Protein AF-A0A4Y3KL90-F1 (afdb_monomer)

Secondary structure (DSSP, 8-state):
-------------SSHHHHHHHHHHHHHHHHTTSHHHHHHHHHHHHHHHHHHHHHHIIIIIHHHHHHHHSSS-HHHHTB------SSS-----BHHHHHHHHHHHHHHHHHHIIIIIHHHHHHHHHHHHHSS---STT-HHHHHHHHHHHHHHHS--HHHHHHHHS----------PPPPPPPPPP-

Solvent-accessible surface area (backbone atoms only — not comparable to full-atom values): 11337 Å² total; per-residue (Å²): 140,81,89,78,82,91,75,81,86,78,76,89,77,76,58,64,68,60,52,50,52,53,51,53,50,54,49,50,58,52,46,72,62,46,69,57,45,58,51,50,52,52,53,54,52,52,54,53,50,51,52,54,46,43,48,48,41,59,71,51,45,27,50,54,49,12,68,76,71,75,44,62,38,55,43,58,79,43,50,72,54,76,61,75,83,55,102,69,81,50,78,54,62,46,57,13,46,57,52,48,50,52,49,44,49,53,50,42,52,50,48,48,40,61,71,47,49,46,53,49,50,51,49,50,55,46,47,68,71,76,36,80,75,75,52,74,71,56,48,68,65,55,49,50,50,48,53,51,49,52,52,53,70,70,44,83,48,68,67,61,56,48,48,70,74,48,68,83,78,77,66,77,78,76,67,90,75,76,81,83,80,81,84,79,84,84,130

Foldseek 3Di:
DDDDDPDDPPDPPPVPVVVVVVVVVVVVVVVVVPPVVVVVVVVVVLVVLLVVLLCCCLVPVLCVVCVVVVHSALQVPPQPDQPPPDPPDRDTPRPSVVVSVVVSVVSSVVCCCVVPVVVVVVVVVVCVVPDPNCCVVCPVVNVVVVVVVVVVVVDPDVVVVVCVVDPPPPPPDPPDDDDDDDDDDDD

InterPro domains:
  IPR001185 Large-conductance mechanosensitive channel [MF_00115] (23-154)
  IPR001185 Large-conductance mechanosensitive channel [PR01264] (26-40)
  IPR001185 Large-conductance mechanosensitive channel [PR01264] (104-112)
  IPR001185 Large-conductance mechanosensitive channel [PR01264] (114-123)
  IPR001185 Large-conductance mechanosensitive channel [TIGR00220] (24-153)
  IPR019823 Large-conductance mechanosensitive channel, conserved site [PS01327] (33-46)
  IPR036019 Large-conductance mechanosensitive channel MscL [G3DSA:1.10.1200.120] (23-155)
  IPR036019 Large-conductance mechanosensitive channel MscL [SSF81330] (33-149)
  IPR037673 Large-conductance mechanosensitive channel/anditomin synthesis protein L [PF01741] (24-152)
  IPR037673 Large-conductance mechanosensitive channel/anditomin synthesis protein L [PTHR30266] (14-128)

Mean predicted aligned error: 19.27 Å

Nearest PDB structures (foldseek):
  2oar-assembly1_A  TM=6.653E-01  e=2.907E-06  Mycobacterium tuberculosis H37Ra

pLDDT: mean 72.72, std 14.55, range [43.53, 93.94]

Organism: NCBI:txid1712

Sequence (187 aa):
MTQSPLGSATTTLGSGAKGLGKVFEGFKDFIARGNVVDLAIGVVIGAAFGNVVKAVVEEFLNPLIGWIFGQPDLNNLWSIGPYTWGDEGGNPIRVGVILTQLLTFLLTAAAIYFLVVLPLNKLAARRKRGEEPEPAAPAEDILLLQEIRDLLAARPTPALSADVSNPPTIKPADGPSAPPAPPAPTV

Structure (mmCIF, N/CA/C/O backbone):
data_AF-A0A4Y3KL90-F1
#
_entry.id   AF-A0A4Y3KL90-F1
#
loop_
_atom_site.group_PDB
_atom_site.id
_atom_site.type_symbol
_atom_site.label_atom_id
_atom_site.label_alt_id
_atom_site.label_comp_id
_atom_site.label_asym_id
_atom_site.label_entity_id
_atom_site.label_seq_id
_atom_site.pdbx_PDB_ins_code
_atom_site.Cartn_x
_atom_site.Cartn_y
_atom_site.Cartn_z
_atom_site.occupancy
_atom_site.B_iso_or_equiv
_atom_site.auth_seq_id
_atom_site.auth_comp_id
_atom_site.auth_asym_id
_atom_site.auth_atom_id
_atom_site.pdbx_PDB_model_num
ATOM 1 N N . MET A 1 1 ? 44.530 -11.614 68.082 1.00 53.75 1 MET A N 1
ATOM 2 C CA . MET A 1 1 ? 43.739 -10.411 67.739 1.00 53.75 1 MET A CA 1
ATOM 3 C C . MET A 1 1 ? 44.434 -9.805 66.535 1.00 53.75 1 MET A C 1
ATOM 5 O O . MET A 1 1 ? 45.586 -9.450 66.678 1.00 53.75 1 MET A O 1
ATOM 9 N N . THR A 1 2 ? 43.913 -9.867 65.319 1.00 49.28 2 THR A N 1
ATOM 10 C CA . THR A 1 2 ? 42.647 -9.266 64.893 1.00 49.28 2 THR A CA 1
ATOM 11 C C . THR A 1 2 ? 42.080 -10.011 63.683 1.00 49.28 2 THR A C 1
ATOM 13 O O . THR A 1 2 ? 42.790 -10.368 62.749 1.00 49.28 2 THR A O 1
ATOM 16 N N . GLN A 1 3 ? 40.776 -10.267 63.750 1.00 54.09 3 GLN A N 1
ATOM 17 C CA . GLN A 1 3 ? 39.953 -10.791 62.668 1.00 54.09 3 GLN A CA 1
ATOM 18 C C . GLN A 1 3 ? 39.851 -9.763 61.532 1.00 54.09 3 GLN A C 1
ATOM 20 O O . GLN A 1 3 ? 39.814 -8.559 61.776 1.00 54.09 3 GLN A O 1
ATOM 25 N N . SER A 1 4 ? 39.708 -10.239 60.300 1.00 63.69 4 SER A N 1
ATOM 26 C CA . SER A 1 4 ? 39.009 -9.513 59.238 1.00 63.69 4 SER A CA 1
ATOM 27 C C . SER A 1 4 ? 38.073 -10.506 58.552 1.00 63.69 4 SER A C 1
ATOM 29 O O . SER A 1 4 ? 38.559 -11.445 57.921 1.00 63.69 4 SER A O 1
ATOM 31 N N . PRO A 1 5 ? 36.746 -10.376 58.713 1.00 60.41 5 PRO A N 1
ATOM 32 C CA . PRO A 1 5 ? 35.806 -11.175 57.947 1.00 60.41 5 PRO A CA 1
ATOM 33 C C . PRO A 1 5 ? 35.722 -10.619 56.520 1.00 60.41 5 PRO A C 1
ATOM 35 O O . PRO A 1 5 ? 35.320 -9.477 56.306 1.00 60.41 5 PRO A O 1
ATOM 38 N N . LEU A 1 6 ? 36.093 -11.443 55.539 1.00 53.31 6 LEU A N 1
ATOM 39 C CA . LEU A 1 6 ? 35.781 -11.246 54.121 1.00 53.31 6 LEU A CA 1
ATOM 40 C C . LEU A 1 6 ? 34.262 -11.377 53.933 1.00 53.31 6 LEU A C 1
ATOM 42 O O . LEU A 1 6 ? 33.736 -12.443 53.619 1.00 53.31 6 LEU A O 1
ATOM 46 N N . GLY A 1 7 ? 33.551 -10.288 54.212 1.00 60.69 7 GLY A N 1
ATOM 47 C CA . GLY A 1 7 ? 32.123 -10.153 53.982 1.00 60.69 7 GLY A CA 1
ATOM 48 C C . GLY A 1 7 ? 31.812 -9.843 52.518 1.00 60.69 7 GLY A C 1
ATOM 49 O O . GLY A 1 7 ? 32.268 -8.843 51.972 1.00 60.69 7 GLY A O 1
ATOM 50 N N . SER A 1 8 ? 30.965 -10.694 51.936 1.00 60.06 8 SER A N 1
ATOM 51 C CA . SER A 1 8 ? 29.957 -10.360 50.919 1.00 60.06 8 SER A CA 1
ATOM 52 C C . SER A 1 8 ? 30.426 -9.787 49.575 1.00 60.06 8 SER A C 1
ATOM 54 O O . SER A 1 8 ? 30.110 -8.654 49.227 1.00 60.06 8 SER A O 1
ATOM 56 N N . ALA A 1 9 ? 31.017 -10.640 48.740 1.00 58.78 9 ALA A N 1
ATOM 57 C CA . ALA A 1 9 ? 30.892 -10.522 47.285 1.00 58.78 9 ALA A CA 1
ATOM 58 C C . ALA A 1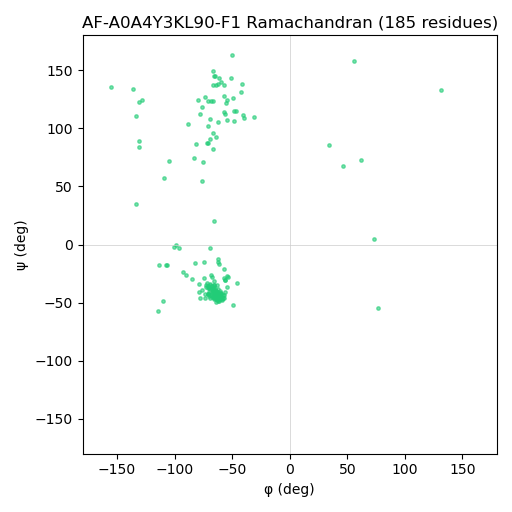 9 ? 30.006 -11.661 46.748 1.00 58.78 9 ALA A C 1
ATOM 60 O O . ALA A 1 9 ? 30.422 -12.471 45.925 1.00 58.78 9 ALA A O 1
ATOM 61 N N . THR A 1 10 ? 28.771 -11.756 47.250 1.00 60.22 10 THR A N 1
ATOM 62 C CA . THR A 1 10 ? 27.750 -12.646 46.681 1.00 60.22 10 THR A CA 1
ATOM 63 C C . THR A 1 10 ? 27.124 -11.954 45.471 1.00 60.22 10 THR A C 1
ATOM 65 O O . THR A 1 10 ? 26.132 -11.244 45.578 1.00 60.22 10 THR A O 1
ATOM 68 N N . THR A 1 11 ? 27.761 -12.131 44.317 1.00 61.53 11 THR A N 1
ATOM 69 C CA . THR A 1 11 ? 27.122 -12.528 43.054 1.00 61.53 11 THR A CA 1
ATOM 70 C C . THR A 1 11 ? 25.694 -12.005 42.815 1.00 61.53 11 THR A C 1
ATOM 72 O O . THR A 1 11 ? 24.701 -12.702 43.011 1.00 61.53 11 THR A O 1
ATOM 75 N N . THR A 1 12 ? 25.591 -10.791 42.271 1.00 61.66 12 THR A N 1
ATOM 76 C CA . THR A 1 12 ? 24.373 -10.218 41.662 1.00 61.66 12 THR A CA 1
ATOM 77 C C . THR A 1 12 ? 24.103 -10.798 40.255 1.00 61.66 12 THR A C 1
ATOM 79 O O . THR A 1 12 ? 23.968 -10.069 39.274 1.00 61.66 12 THR A O 1
ATOM 82 N N . LEU A 1 13 ? 24.032 -12.126 40.117 1.00 61.16 13 LEU A N 1
ATOM 83 C CA . LEU A 1 13 ? 23.878 -12.791 38.806 1.00 61.16 13 LEU A CA 1
ATOM 84 C C . LEU A 1 13 ? 22.427 -13.203 38.469 1.00 61.16 13 LEU A C 1
ATOM 86 O O . LEU A 1 13 ? 22.167 -13.732 37.395 1.00 61.16 13 LEU A O 1
ATOM 90 N N . GLY A 1 14 ? 21.458 -12.945 39.356 1.00 56.28 14 GLY A N 1
ATOM 91 C CA . GLY A 1 14 ? 20.066 -13.410 39.206 1.00 56.28 14 GLY A CA 1
ATOM 92 C C . GLY A 1 14 ? 19.059 -12.419 38.596 1.00 56.28 14 GLY A C 1
ATOM 93 O O . GLY A 1 14 ? 17.896 -12.775 38.422 1.00 56.28 14 GLY A O 1
ATOM 94 N N . SER A 1 15 ? 19.452 -11.176 38.291 1.00 62.56 15 SER A N 1
ATOM 95 C CA . SER A 1 15 ? 18.495 -10.105 37.934 1.00 62.56 15 SER A CA 1
ATOM 96 C C . SER A 1 15 ? 18.226 -9.959 36.422 1.00 62.56 15 SER A C 1
ATOM 98 O O . SER A 1 15 ? 17.149 -9.519 36.020 1.00 62.56 15 SER A O 1
ATOM 100 N N . GLY A 1 16 ? 19.152 -10.396 35.557 1.00 61.91 16 GLY A N 1
ATOM 101 C CA . GLY A 1 16 ? 19.035 -10.232 34.097 1.00 61.91 16 GLY A CA 1
ATOM 102 C C . GLY A 1 16 ? 17.898 -11.037 33.453 1.00 61.91 16 GLY A C 1
ATOM 103 O O . GLY A 1 16 ? 17.166 -10.516 32.614 1.00 61.91 16 GLY A O 1
ATOM 104 N N . ALA A 1 17 ? 17.675 -12.279 33.897 1.00 65.00 17 ALA A N 1
ATOM 105 C CA . ALA A 1 17 ? 16.619 -13.143 33.356 1.00 65.00 17 ALA A CA 1
ATOM 106 C C . ALA A 1 17 ? 15.201 -12.651 33.714 1.00 65.00 17 ALA A C 1
ATOM 108 O O . ALA A 1 17 ? 14.278 -12.747 32.907 1.00 65.00 17 ALA A O 1
ATOM 109 N N . LYS A 1 18 ? 15.031 -12.059 34.906 1.00 65.75 18 LYS A N 1
ATOM 110 C CA . LYS A 1 18 ? 13.752 -11.484 35.356 1.00 65.75 18 LYS A CA 1
ATOM 111 C C . LYS A 1 18 ? 13.444 -10.149 34.661 1.00 65.75 18 LYS A C 1
ATOM 113 O O . LYS A 1 18 ? 12.276 -9.831 34.454 1.00 65.75 18 LYS A O 1
ATOM 118 N N . GLY A 1 19 ? 14.474 -9.395 34.265 1.00 69.94 19 GLY A N 1
ATOM 119 C CA . GLY A 1 19 ? 14.334 -8.199 33.428 1.00 69.94 19 GLY A CA 1
ATOM 120 C C . GLY A 1 19 ? 13.859 -8.524 32.010 1.00 69.94 19 GLY A C 1
ATOM 121 O O . GLY A 1 19 ? 12.928 -7.890 31.524 1.00 69.94 19 GLY A O 1
ATOM 122 N N . LEU A 1 20 ? 14.423 -9.564 31.385 1.00 76.06 20 LEU A N 1
ATOM 123 C CA . LEU A 1 20 ? 14.015 -10.012 30.049 1.00 76.06 20 LEU A CA 1
ATOM 124 C C . LEU A 1 20 ? 12.555 -10.491 30.021 1.00 76.06 20 LEU A C 1
ATOM 126 O O . LEU A 1 20 ? 11.807 -10.108 29.128 1.00 76.06 20 LEU A O 1
ATOM 130 N N . GLY A 1 21 ? 12.129 -11.257 31.034 1.00 76.12 21 GLY A N 1
ATOM 131 C CA . GLY A 1 21 ? 10.736 -11.701 31.169 1.00 76.12 21 GLY A CA 1
ATOM 132 C C . GLY A 1 21 ? 9.739 -10.539 31.225 1.00 76.12 21 GLY A C 1
ATOM 133 O O . GLY A 1 21 ? 8.750 -10.552 30.501 1.00 76.12 21 GLY A O 1
ATOM 134 N N . LYS A 1 22 ? 10.054 -9.481 31.985 1.00 83.31 22 LYS A N 1
ATOM 135 C CA . LYS A 1 22 ? 9.223 -8.266 32.058 1.00 83.31 22 LYS A CA 1
ATOM 136 C C . LYS A 1 22 ? 9.162 -7.494 30.739 1.00 83.31 22 LYS A C 1
ATOM 138 O O . LYS A 1 22 ? 8.129 -6.913 30.424 1.00 83.31 22 LYS A O 1
ATOM 143 N N . VAL A 1 23 ? 10.250 -7.474 29.966 1.00 85.38 23 VAL A N 1
ATOM 144 C CA . VAL A 1 23 ? 10.275 -6.829 28.641 1.00 85.38 23 VAL A CA 1
ATOM 145 C C . VAL A 1 23 ? 9.439 -7.623 27.636 1.00 85.38 23 VAL A C 1
ATOM 147 O O . VAL A 1 23 ? 8.677 -7.027 26.880 1.00 85.38 23 VAL A O 1
ATOM 150 N N . PHE A 1 24 ? 9.519 -8.956 27.658 1.00 84.50 24 PHE A N 1
ATOM 151 C CA . PHE A 1 24 ? 8.678 -9.818 26.822 1.00 84.50 24 PHE A CA 1
ATOM 152 C C . PHE A 1 24 ? 7.194 -9.738 27.201 1.00 84.50 24 PHE A C 1
ATOM 154 O O . PHE A 1 24 ? 6.350 -9.689 26.309 1.00 84.50 24 PHE A O 1
ATOM 161 N N . GLU A 1 25 ? 6.863 -9.671 28.493 1.00 85.25 25 GLU A N 1
ATOM 162 C CA . GLU A 1 25 ? 5.492 -9.414 28.952 1.00 85.25 25 GLU A CA 1
ATOM 163 C C . GLU A 1 25 ? 5.001 -8.035 28.500 1.00 85.25 25 GLU A C 1
ATOM 165 O O . GLU A 1 25 ? 3.940 -7.949 27.893 1.00 85.25 25 GLU A O 1
ATOM 170 N N . GLY A 1 26 ? 5.806 -6.981 28.667 1.00 82.94 26 GLY A N 1
ATOM 171 C CA . GLY A 1 26 ? 5.456 -5.635 28.201 1.00 82.94 26 GLY A CA 1
ATOM 172 C C . GLY A 1 26 ? 5.300 -5.530 26.679 1.00 82.94 26 GLY A C 1
ATOM 173 O O . GLY A 1 26 ? 4.434 -4.805 26.193 1.00 82.94 26 GLY A O 1
ATOM 174 N N . PHE A 1 27 ? 6.092 -6.281 25.911 1.00 83.38 27 PHE A N 1
ATOM 175 C CA . PHE A 1 27 ? 5.962 -6.367 24.455 1.00 83.38 27 PHE A CA 1
ATOM 176 C C . PHE A 1 27 ? 4.705 -7.136 24.036 1.00 83.38 27 PHE A C 1
ATOM 178 O O . PHE A 1 27 ? 3.979 -6.692 23.146 1.00 83.38 27 PHE A O 1
ATOM 185 N N . LYS A 1 28 ? 4.403 -8.251 24.711 1.00 84.31 28 LYS A N 1
ATOM 186 C CA . LYS A 1 28 ? 3.158 -8.999 24.514 1.00 84.31 28 LYS A CA 1
ATOM 187 C C . LYS A 1 28 ? 1.945 -8.121 24.821 1.00 84.31 28 LYS A C 1
ATOM 189 O O . LYS A 1 28 ? 1.035 -8.074 24.006 1.00 84.31 28 LYS A O 1
ATOM 194 N N . ASP A 1 29 ? 1.961 -7.378 25.925 1.00 83.88 29 ASP A N 1
ATOM 195 C CA . ASP A 1 29 ? 0.877 -6.469 26.322 1.00 83.88 29 ASP A CA 1
ATOM 196 C C . ASP A 1 29 ? 0.751 -5.254 25.380 1.00 83.88 29 ASP A C 1
ATOM 198 O O . ASP A 1 29 ? -0.325 -4.674 25.217 1.00 83.88 29 ASP A O 1
ATOM 202 N N . PHE A 1 30 ? 1.842 -4.859 24.721 1.00 82.50 30 PHE A N 1
ATOM 203 C CA . PHE A 1 30 ? 1.836 -3.831 23.681 1.00 82.50 30 PHE A CA 1
ATOM 204 C C . PHE A 1 30 ? 1.210 -4.331 22.371 1.00 82.50 30 PHE A C 1
ATOM 206 O O . PHE A 1 30 ? 0.359 -3.650 21.801 1.00 82.50 30 PHE A O 1
ATOM 213 N N . ILE A 1 31 ? 1.580 -5.533 21.924 1.00 82.19 31 ILE A N 1
ATOM 214 C CA . ILE A 1 31 ? 1.005 -6.193 20.742 1.00 82.19 31 ILE A CA 1
ATOM 215 C C . ILE A 1 31 ? -0.466 -6.561 20.977 1.00 82.19 31 ILE A C 1
ATOM 217 O O . ILE A 1 31 ? -1.307 -6.336 20.109 1.00 82.19 31 ILE A O 1
ATOM 221 N N . ALA A 1 32 ? -0.808 -7.055 22.169 1.00 82.75 32 ALA A N 1
ATOM 222 C CA . ALA A 1 32 ? -2.171 -7.439 22.543 1.00 82.75 32 ALA A CA 1
ATOM 223 C C . ALA A 1 32 ? -3.168 -6.267 22.517 1.00 82.75 32 ALA A C 1
ATOM 225 O O . ALA A 1 32 ? -4.375 -6.484 22.528 1.00 82.75 32 ALA A O 1
ATOM 226 N N . ARG A 1 33 ? -2.680 -5.025 22.420 1.00 81.94 33 ARG A N 1
ATOM 227 C CA . ARG A 1 33 ? -3.495 -3.816 22.253 1.00 81.94 33 ARG A CA 1
ATOM 228 C C . ARG A 1 33 ? -4.177 -3.715 20.873 1.00 81.94 33 ARG A C 1
ATOM 230 O O . ARG A 1 33 ? -4.912 -2.759 20.646 1.00 81.94 33 ARG A O 1
ATOM 237 N N . GLY A 1 34 ? -3.938 -4.666 19.959 1.00 78.00 34 GLY A N 1
ATOM 238 C CA . GLY A 1 34 ? -4.666 -4.871 18.694 1.00 78.00 34 GLY A CA 1
ATOM 239 C C . GLY A 1 34 ? -4.312 -3.877 17.584 1.00 78.00 34 GLY A C 1
ATOM 240 O O . GLY A 1 34 ? -3.832 -4.271 16.527 1.00 78.00 34 GLY A O 1
ATOM 241 N N . ASN A 1 35 ? -4.424 -2.577 17.860 1.00 85.06 35 ASN A N 1
ATOM 242 C CA . ASN A 1 35 ? -4.189 -1.495 16.894 1.00 85.06 35 ASN A CA 1
ATOM 243 C C . ASN A 1 35 ? -2.791 -1.533 16.235 1.00 85.06 35 ASN A C 1
ATOM 245 O O . ASN A 1 35 ? -2.616 -1.126 15.091 1.00 85.06 35 ASN A O 1
ATOM 249 N N . VAL A 1 36 ? -1.777 -2.028 16.950 1.00 86.62 36 VAL A N 1
ATOM 250 C CA . VAL A 1 36 ? -0.404 -2.143 16.426 1.00 86.62 36 VAL A CA 1
ATOM 251 C C . VAL A 1 36 ? -0.251 -3.359 15.514 1.00 86.62 36 VAL A C 1
ATOM 253 O O . VAL A 1 36 ? 0.506 -3.307 14.549 1.00 86.62 36 VAL A O 1
ATOM 256 N N . VAL A 1 37 ? -0.967 -4.445 15.807 1.00 88.19 37 VAL A N 1
ATOM 257 C CA . VAL A 1 37 ? -0.893 -5.698 15.046 1.00 88.19 37 VAL A CA 1
ATOM 258 C C . VAL A 1 37 ? -1.496 -5.512 13.667 1.00 88.19 37 VAL A C 1
ATOM 260 O O . VAL A 1 37 ? -0.850 -5.857 12.681 1.00 88.19 37 VAL A O 1
ATOM 263 N N . ASP A 1 38 ? -2.666 -4.883 13.584 1.00 88.81 38 ASP A N 1
ATOM 264 C CA . ASP A 1 38 ? -3.335 -4.632 12.305 1.00 88.81 38 ASP A CA 1
ATOM 265 C C . ASP A 1 38 ? -2.504 -3.705 11.410 1.00 88.81 38 ASP A C 1
ATOM 267 O O . ASP A 1 38 ? -2.336 -3.960 10.214 1.00 88.81 38 ASP A O 1
ATOM 271 N N . LEU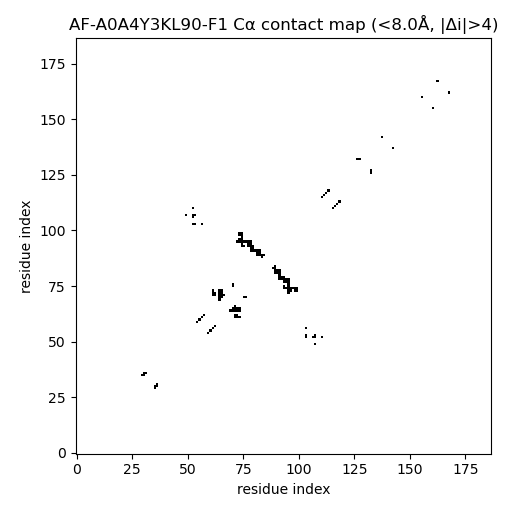 A 1 39 ? -1.891 -2.673 12.002 1.00 91.81 39 LEU A N 1
ATOM 272 C CA . LEU A 1 39 ? -0.968 -1.791 11.292 1.00 91.81 39 LEU A CA 1
ATOM 273 C C . LEU A 1 39 ? 0.277 -2.556 10.820 1.00 91.81 39 LEU A C 1
ATOM 275 O O . LEU A 1 39 ? 0.662 -2.443 9.655 1.00 91.81 39 LEU A O 1
ATOM 279 N N . ALA A 1 40 ? 0.894 -3.358 11.692 1.00 90.31 40 ALA A N 1
ATOM 280 C CA . ALA A 1 40 ? 2.087 -4.132 11.358 1.00 90.31 40 ALA A CA 1
ATOM 281 C C . ALA A 1 40 ? 1.827 -5.127 10.218 1.00 90.31 40 ALA A C 1
ATOM 283 O O . ALA A 1 40 ? 2.619 -5.207 9.278 1.00 90.31 40 ALA A O 1
ATOM 284 N N . ILE A 1 41 ? 0.697 -5.838 10.260 1.00 92.31 41 ILE A N 1
ATOM 285 C CA . ILE A 1 41 ? 0.284 -6.764 9.200 1.00 92.31 41 ILE A CA 1
ATOM 286 C C . ILE A 1 41 ? 0.095 -6.005 7.882 1.00 92.31 41 ILE A C 1
ATOM 288 O O . ILE A 1 41 ? 0.618 -6.435 6.852 1.00 92.31 41 ILE A O 1
ATOM 292 N N . GLY A 1 42 ? -0.584 -4.852 7.909 1.00 92.25 42 GLY A N 1
ATOM 293 C CA . GLY A 1 42 ? -0.787 -4.016 6.724 1.00 92.25 42 GLY A CA 1
ATOM 294 C C . GLY A 1 42 ? 0.524 -3.586 6.057 1.00 92.25 42 GLY A C 1
ATOM 295 O O . GLY A 1 42 ? 0.659 -3.689 4.837 1.00 92.25 42 GLY A O 1
ATOM 296 N N . VAL A 1 43 ? 1.520 -3.171 6.846 1.00 92.38 43 VAL A N 1
ATOM 297 C CA . VAL A 1 43 ? 2.840 -2.754 6.336 1.00 92.38 43 VAL A CA 1
ATOM 298 C C . VAL A 1 43 ? 3.610 -3.930 5.730 1.00 92.38 43 VAL A C 1
ATOM 300 O O . VAL A 1 43 ? 4.162 -3.804 4.636 1.00 92.38 43 VAL A O 1
ATOM 303 N N . VAL A 1 44 ? 3.629 -5.082 6.405 1.00 93.94 44 VAL A N 1
ATOM 304 C CA . VAL A 1 44 ? 4.353 -6.275 5.936 1.00 93.94 44 VAL A CA 1
ATOM 305 C C . VAL A 1 44 ? 3.748 -6.817 4.641 1.00 93.94 44 VAL A C 1
ATOM 307 O O . VAL A 1 44 ? 4.482 -7.101 3.693 1.00 93.94 44 VAL A O 1
ATOM 310 N N . ILE A 1 45 ? 2.417 -6.913 4.565 1.00 93.62 45 ILE A N 1
ATOM 311 C CA . ILE A 1 45 ? 1.723 -7.367 3.353 1.00 93.62 45 ILE A CA 1
ATOM 312 C C . ILE A 1 45 ? 1.923 -6.362 2.213 1.00 93.62 45 ILE A C 1
ATOM 314 O O . ILE A 1 45 ? 2.200 -6.772 1.085 1.00 93.62 45 ILE A O 1
ATOM 318 N N . GLY A 1 46 ? 1.844 -5.058 2.499 1.00 90.56 46 GLY A N 1
ATOM 319 C CA . GLY A 1 46 ? 2.095 -4.009 1.510 1.00 90.56 46 GLY A CA 1
ATOM 320 C C . GLY A 1 46 ? 3.495 -4.101 0.896 1.00 90.56 46 GLY A C 1
ATOM 321 O O . GLY A 1 46 ? 3.638 -4.067 -0.327 1.00 90.56 46 GLY A O 1
ATOM 322 N N . ALA A 1 47 ? 4.522 -4.297 1.729 1.00 91.19 47 ALA A N 1
ATOM 323 C CA . ALA A 1 47 ? 5.899 -4.472 1.270 1.00 91.19 47 ALA A CA 1
ATOM 324 C C . ALA A 1 47 ? 6.080 -5.753 0.436 1.00 91.19 47 ALA A C 1
ATOM 326 O O . ALA A 1 47 ? 6.696 -5.722 -0.631 1.00 91.19 47 ALA A O 1
ATOM 327 N N . ALA A 1 48 ? 5.507 -6.874 0.884 1.00 92.88 48 ALA A N 1
ATOM 328 C CA . ALA A 1 48 ? 5.581 -8.141 0.163 1.00 92.88 48 ALA A CA 1
ATOM 329 C C . ALA A 1 48 ? 4.906 -8.062 -1.215 1.00 92.88 48 ALA A C 1
ATOM 331 O O . ALA A 1 48 ? 5.466 -8.535 -2.203 1.00 92.88 48 ALA A O 1
ATOM 332 N N . PHE A 1 49 ? 3.738 -7.421 -1.308 1.00 89.94 49 PHE A N 1
ATOM 333 C CA . PHE A 1 49 ? 3.027 -7.263 -2.576 1.00 89.94 49 PHE A CA 1
ATOM 334 C C . PHE A 1 49 ? 3.802 -6.389 -3.571 1.00 89.94 49 PHE A C 1
ATOM 336 O O . PHE A 1 49 ? 3.887 -6.732 -4.751 1.00 89.94 49 PHE A O 1
ATOM 343 N N . GLY A 1 50 ? 4.425 -5.302 -3.100 1.00 89.88 50 GLY A N 1
ATOM 344 C CA . GLY A 1 50 ? 5.296 -4.470 -3.934 1.00 89.88 50 GLY A CA 1
ATOM 345 C C . GLY A 1 50 ? 6.440 -5.268 -4.569 1.00 89.88 50 GLY A C 1
ATOM 346 O O . GLY A 1 50 ? 6.710 -5.111 -5.759 1.00 89.88 50 GLY A O 1
ATOM 347 N N . ASN A 1 51 ? 7.049 -6.193 -3.819 1.00 91.69 51 ASN A N 1
ATOM 348 C CA . ASN A 1 51 ? 8.090 -7.081 -4.345 1.00 91.69 51 ASN A CA 1
ATOM 349 C C . ASN A 1 51 ? 7.564 -8.033 -5.425 1.00 91.69 51 ASN A C 1
ATOM 351 O O . ASN A 1 51 ? 8.256 -8.261 -6.413 1.00 91.69 51 ASN A O 1
ATOM 355 N N . VAL A 1 52 ? 6.344 -8.560 -5.273 1.00 90.62 52 VAL A N 1
ATOM 356 C CA . VAL A 1 52 ? 5.723 -9.429 -6.287 1.00 90.62 52 VAL A CA 1
ATOM 357 C C . VAL A 1 52 ? 5.508 -8.667 -7.590 1.00 90.62 52 VAL A C 1
ATOM 359 O O . VAL A 1 52 ? 5.887 -9.157 -8.651 1.00 90.62 52 VAL A O 1
ATOM 362 N N . VAL A 1 53 ? 4.946 -7.455 -7.530 1.00 88.81 53 VAL A N 1
ATOM 363 C CA . VAL A 1 53 ? 4.742 -6.655 -8.746 1.00 88.81 53 VAL A CA 1
ATOM 364 C C . VAL A 1 53 ? 6.079 -6.278 -9.374 1.00 88.81 53 VAL A C 1
ATOM 366 O O . VAL A 1 53 ? 6.239 -6.418 -10.583 1.00 88.81 53 VAL A O 1
ATOM 369 N N . LYS A 1 54 ? 7.060 -5.866 -8.565 1.00 89.56 54 LYS A N 1
ATOM 370 C CA . LYS A 1 54 ? 8.408 -5.556 -9.045 1.00 89.56 54 LYS A CA 1
ATOM 371 C C . LYS A 1 54 ? 9.045 -6.745 -9.769 1.00 89.56 54 LYS A C 1
ATOM 373 O O . LYS A 1 54 ? 9.536 -6.555 -10.874 1.00 89.56 54 LYS A O 1
ATOM 378 N N . ALA A 1 55 ? 8.960 -7.950 -9.207 1.00 90.69 55 ALA A N 1
ATOM 379 C CA . ALA A 1 55 ? 9.463 -9.163 -9.847 1.00 90.69 55 ALA A CA 1
ATOM 380 C C . ALA A 1 55 ? 8.764 -9.437 -11.187 1.00 90.69 55 ALA A C 1
ATOM 382 O O . ALA A 1 55 ? 9.419 -9.788 -12.156 1.00 90.69 55 ALA A O 1
ATOM 383 N N . VAL A 1 56 ? 7.450 -9.212 -11.291 1.00 88.62 56 VAL A N 1
ATOM 384 C CA . VAL A 1 56 ? 6.743 -9.335 -12.579 1.00 88.62 56 VAL A CA 1
ATOM 385 C C . VAL A 1 56 ? 7.250 -8.306 -13.590 1.00 88.62 56 VAL A C 1
ATOM 387 O O . VAL A 1 56 ? 7.431 -8.630 -14.760 1.00 88.62 56 VAL A O 1
ATOM 390 N N . VAL A 1 57 ? 7.507 -7.067 -13.172 1.00 84.19 57 VAL A N 1
ATOM 391 C CA . VAL A 1 57 ? 8.052 -6.055 -14.086 1.00 84.19 57 VAL A CA 1
ATOM 392 C C . VAL A 1 57 ? 9.466 -6.426 -14.538 1.00 84.19 57 VAL A C 1
ATOM 394 O O . VAL A 1 57 ? 9.763 -6.370 -15.729 1.00 84.19 57 VAL A O 1
ATOM 397 N N . GLU A 1 58 ? 10.319 -6.854 -13.612 1.00 85.19 58 GLU A N 1
ATOM 398 C CA . GLU A 1 58 ? 11.714 -7.197 -13.894 1.00 85.19 58 GLU A CA 1
ATOM 399 C C . GLU A 1 58 ? 11.855 -8.482 -14.720 1.00 85.19 58 GLU A C 1
ATOM 401 O O . GLU A 1 58 ? 12.625 -8.501 -15.673 1.00 85.19 58 GLU A O 1
ATOM 406 N N . GLU A 1 59 ? 11.084 -9.526 -14.417 1.00 85.81 59 GLU A N 1
ATOM 407 C CA . GLU A 1 59 ? 11.213 -10.845 -15.053 1.00 85.81 59 GLU A CA 1
ATOM 408 C C . GLU A 1 59 ? 10.342 -11.002 -16.305 1.00 85.81 59 GLU A C 1
ATOM 410 O O . GLU A 1 59 ? 10.654 -11.805 -17.182 1.00 85.81 59 GLU A O 1
ATOM 415 N N . PHE A 1 60 ? 9.231 -10.266 -16.412 1.00 84.62 60 PHE A N 1
ATOM 416 C CA . PHE A 1 60 ? 8.307 -10.398 -17.543 1.00 84.62 60 PHE A CA 1
ATOM 417 C C . PHE A 1 60 ? 8.344 -9.180 -18.467 1.00 84.62 60 PHE A C 1
ATOM 419 O O . PHE A 1 60 ? 8.486 -9.338 -19.678 1.00 84.62 60 PHE A O 1
ATOM 426 N N . LEU A 1 61 ? 8.259 -7.956 -17.933 1.00 81.81 61 LEU A N 1
ATOM 427 C CA . LEU A 1 61 ? 8.207 -6.755 -18.778 1.00 81.81 61 LEU A CA 1
ATOM 428 C C . LEU A 1 61 ? 9.569 -6.349 -19.331 1.00 81.81 61 LEU A C 1
ATOM 430 O O . LEU A 1 61 ? 9.647 -6.054 -20.521 1.00 81.81 61 LEU A O 1
ATOM 434 N N . ASN A 1 62 ? 10.630 -6.327 -18.521 1.00 79.19 62 ASN A N 1
ATOM 435 C CA . ASN A 1 62 ? 11.946 -5.902 -19.007 1.00 79.19 62 ASN A CA 1
ATOM 436 C C . ASN A 1 62 ? 12.450 -6.780 -20.172 1.00 79.19 62 ASN A C 1
ATOM 438 O O . ASN A 1 62 ? 12.858 -6.206 -21.182 1.00 79.19 62 ASN A O 1
ATOM 442 N N . PRO A 1 63 ? 12.317 -8.124 -20.154 1.00 80.62 63 PRO A N 1
ATOM 443 C CA . PRO A 1 63 ? 12.689 -8.950 -21.303 1.00 80.62 63 PRO A CA 1
ATOM 444 C C . PRO A 1 63 ? 11.818 -8.708 -22.542 1.00 80.62 63 PRO A C 1
ATOM 446 O O . PRO A 1 63 ? 12.335 -8.711 -23.658 1.00 80.62 63 PRO A O 1
ATOM 449 N N . LEU A 1 64 ? 10.514 -8.451 -22.375 1.00 80.75 64 LEU A N 1
ATOM 450 C CA . LEU A 1 64 ? 9.617 -8.108 -23.488 1.00 80.75 64 LEU A CA 1
ATOM 451 C C . LEU A 1 64 ? 9.997 -6.769 -24.129 1.00 80.75 64 LEU A C 1
ATOM 453 O O . LEU A 1 64 ? 10.049 -6.651 -25.354 1.00 80.75 64 LEU A O 1
ATOM 457 N N . ILE A 1 65 ? 10.302 -5.771 -23.302 1.00 72.94 65 ILE A N 1
ATOM 458 C CA . ILE A 1 65 ? 10.809 -4.472 -23.748 1.00 72.94 65 ILE A CA 1
ATOM 459 C C . ILE A 1 65 ? 12.156 -4.667 -24.445 1.00 72.94 65 ILE A C 1
ATOM 461 O O . ILE A 1 65 ? 12.377 -4.115 -25.521 1.00 72.94 65 ILE A O 1
ATOM 465 N N . GLY A 1 66 ? 13.032 -5.505 -23.895 1.00 73.06 66 GLY A N 1
ATOM 466 C CA . GLY A 1 66 ? 14.328 -5.777 -24.493 1.00 73.06 66 GLY A CA 1
ATOM 467 C C . GLY A 1 66 ? 14.280 -6.537 -25.804 1.00 73.06 66 GLY A C 1
ATOM 468 O O . GLY A 1 66 ? 15.128 -6.305 -26.662 1.00 73.06 66 GLY A O 1
ATOM 469 N N . TRP A 1 67 ? 13.256 -7.358 -26.018 1.00 72.50 67 TRP A N 1
ATOM 470 C CA . TRP A 1 67 ? 13.023 -7.994 -27.308 1.00 72.50 67 TRP A CA 1
ATOM 471 C C . TRP A 1 67 ? 12.566 -6.993 -28.382 1.00 72.50 67 TRP A C 1
ATOM 473 O O . TRP A 1 67 ? 12.992 -7.089 -29.529 1.00 72.50 67 TRP A O 1
ATOM 483 N N . ILE A 1 68 ? 11.752 -5.998 -28.012 1.00 69.75 68 ILE A N 1
ATOM 484 C CA . ILE A 1 68 ? 11.224 -4.980 -28.939 1.00 69.75 68 ILE A CA 1
ATOM 485 C C . ILE A 1 68 ? 12.259 -3.886 -29.244 1.00 69.75 68 ILE A C 1
ATOM 487 O O . ILE A 1 68 ? 12.376 -3.445 -30.386 1.00 69.75 68 ILE A O 1
ATOM 491 N N . PHE A 1 69 ? 13.008 -3.440 -28.233 1.00 65.62 69 PHE A N 1
ATOM 492 C CA . PHE A 1 69 ? 13.954 -2.322 -28.334 1.00 65.62 69 PHE A CA 1
ATOM 493 C C . PHE A 1 69 ? 15.422 -2.762 -28.473 1.00 65.62 69 PHE A C 1
ATOM 495 O O . PHE A 1 69 ? 16.306 -1.918 -28.604 1.00 65.62 69 PHE A O 1
ATOM 502 N N . GLY A 1 70 ? 15.704 -4.069 -28.447 1.00 58.38 70 GLY A N 1
ATOM 503 C CA . GLY A 1 70 ? 17.050 -4.629 -28.611 1.00 58.38 70 GLY A CA 1
ATOM 504 C C . GLY A 1 70 ? 17.989 -4.439 -27.411 1.00 58.38 70 GLY A C 1
ATOM 505 O O . GLY A 1 70 ? 19.158 -4.810 -27.499 1.00 58.38 70 GLY A O 1
ATOM 506 N N . GLN A 1 71 ? 17.510 -3.879 -26.293 1.00 60.94 71 GLN A N 1
ATOM 507 C CA . GLN A 1 71 ? 18.266 -3.747 -25.045 1.00 60.94 71 GLN A CA 1
ATOM 508 C C . GLN A 1 71 ? 17.480 -4.304 -23.852 1.00 60.94 71 GLN A C 1
ATOM 510 O O . GLN A 1 71 ? 16.385 -3.812 -23.596 1.00 60.94 71 GLN A O 1
ATOM 515 N N . PRO A 1 72 ? 18.041 -5.256 -23.078 1.00 54.84 72 PRO A N 1
ATOM 516 C CA . PRO A 1 72 ? 17.322 -6.003 -22.038 1.00 54.84 72 PRO A CA 1
ATOM 517 C C . PRO A 1 72 ? 16.755 -5.146 -20.898 1.00 54.84 72 PRO A C 1
ATOM 519 O O . PRO A 1 72 ? 15.866 -5.607 -20.194 1.00 54.84 72 PRO A O 1
ATOM 522 N N . ASP A 1 73 ? 17.223 -3.903 -20.739 1.00 58.22 73 ASP A N 1
ATOM 523 C CA . ASP A 1 73 ? 16.819 -3.026 -19.646 1.00 58.22 73 ASP A CA 1
ATOM 524 C C . ASP A 1 73 ? 16.528 -1.598 -20.111 1.00 58.22 73 ASP A C 1
ATOM 526 O O . ASP A 1 73 ? 17.369 -0.937 -20.729 1.00 58.22 73 ASP A O 1
ATOM 530 N N . LEU A 1 74 ? 15.403 -1.053 -19.639 1.00 58.28 74 LEU A N 1
ATOM 531 C CA . LEU A 1 74 ? 15.110 0.385 -19.670 1.00 58.28 74 LEU A CA 1
ATOM 532 C C . LEU A 1 74 ? 16.226 1.219 -19.025 1.00 58.28 74 LEU A C 1
ATOM 534 O O . LEU A 1 74 ? 16.460 2.348 -19.444 1.00 58.28 74 LEU A O 1
ATOM 538 N N . ASN A 1 75 ? 16.962 0.638 -18.068 1.00 56.38 75 ASN A N 1
ATOM 539 C CA . ASN A 1 75 ? 18.105 1.250 -17.383 1.00 56.38 75 ASN A CA 1
ATOM 540 C C . ASN A 1 75 ? 19.217 1.705 -18.341 1.00 56.38 75 ASN A C 1
ATOM 542 O O . ASN A 1 75 ? 19.925 2.662 -18.022 1.00 56.38 75 ASN A O 1
ATOM 546 N N . ASN A 1 76 ? 19.356 1.035 -19.490 1.00 55.78 76 ASN A N 1
ATOM 547 C CA . ASN A 1 76 ? 20.414 1.281 -20.468 1.00 55.78 76 ASN A CA 1
ATOM 548 C C . ASN A 1 76 ? 19.919 1.997 -21.736 1.00 55.78 76 ASN A C 1
ATOM 550 O O . ASN A 1 76 ? 20.740 2.634 -22.398 1.00 55.78 76 ASN A O 1
ATOM 554 N N . LEU A 1 77 ? 18.602 1.999 -22.011 1.00 52.91 77 LEU A N 1
ATOM 555 C CA . LEU A 1 77 ? 18.000 2.651 -23.191 1.00 52.91 77 LEU A CA 1
ATOM 556 C C . LEU A 1 77 ? 18.307 4.156 -23.289 1.00 52.91 77 LEU A C 1
ATOM 558 O O . LEU A 1 77 ? 18.224 4.736 -24.368 1.00 52.91 77 LEU A O 1
ATOM 562 N N . TRP A 1 78 ? 18.664 4.789 -22.167 1.00 50.34 78 TRP A N 1
ATOM 563 C CA . TRP A 1 78 ? 19.007 6.211 -22.088 1.00 50.34 78 TRP A CA 1
ATOM 564 C C . TRP A 1 78 ? 20.288 6.470 -21.287 1.00 50.34 78 TRP A C 1
ATOM 566 O O . TRP A 1 78 ? 20.411 7.466 -20.573 1.00 50.34 78 TRP A O 1
ATOM 576 N N . SER A 1 79 ? 21.257 5.558 -21.382 1.00 46.84 79 SER A N 1
ATOM 577 C CA . SER A 1 79 ? 22.632 5.865 -20.994 1.00 46.84 79 SER A CA 1
ATOM 578 C C . SER A 1 79 ? 23.204 6.854 -22.014 1.00 46.84 79 SER A C 1
ATOM 580 O O . SER A 1 79 ? 23.761 6.449 -23.035 1.00 46.84 79 SER A O 1
ATOM 582 N N . ILE A 1 80 ? 23.062 8.157 -21.765 1.00 44.66 80 ILE A N 1
ATOM 583 C CA . ILE A 1 80 ? 23.755 9.179 -22.559 1.00 44.66 80 ILE A CA 1
ATOM 584 C C . ILE A 1 80 ? 25.242 9.125 -22.197 1.00 44.66 80 ILE A C 1
ATOM 586 O O . ILE A 1 80 ? 25.654 9.839 -21.295 1.00 44.66 80 ILE A O 1
ATOM 590 N N . GLY A 1 81 ? 25.994 8.262 -22.894 1.00 45.50 81 GLY A N 1
ATOM 591 C CA . GLY A 1 81 ? 27.461 8.198 -22.967 1.00 45.50 81 GLY A CA 1
ATOM 592 C C . GLY A 1 81 ? 28.241 8.057 -21.643 1.00 45.50 81 GLY A C 1
ATOM 593 O O . GLY A 1 81 ? 27.778 8.431 -20.568 1.00 45.50 81 GLY A O 1
ATOM 594 N N . PRO A 1 82 ? 29.487 7.560 -21.675 1.00 43.53 82 PRO A N 1
ATOM 595 C CA . PRO A 1 82 ? 30.426 7.906 -20.625 1.00 43.53 82 PRO A CA 1
ATOM 596 C C . PRO A 1 82 ? 30.758 9.391 -20.814 1.00 43.53 82 PRO A C 1
ATOM 598 O O . PRO A 1 82 ? 31.441 9.765 -21.765 1.00 43.53 82 PRO A O 1
ATOM 601 N N . TYR A 1 83 ? 30.269 10.264 -19.936 1.00 46.94 83 TYR A N 1
ATOM 602 C CA . TYR A 1 83 ? 30.868 11.588 -19.818 1.00 46.94 83 TYR A CA 1
ATOM 603 C C . TYR A 1 83 ? 32.235 11.406 -19.154 1.00 46.94 83 TYR A C 1
ATOM 605 O O . TYR A 1 83 ? 32.359 11.450 -17.933 1.00 46.94 83 TYR A O 1
ATOM 613 N N . THR A 1 84 ? 33.266 11.156 -19.960 1.00 43.84 84 THR A N 1
ATOM 614 C CA . THR A 1 84 ? 34.665 11.264 -19.540 1.00 43.84 84 THR A CA 1
ATOM 615 C C . THR A 1 84 ? 35.029 12.747 -19.455 1.00 43.84 84 THR A C 1
ATOM 617 O O . THR A 1 84 ? 35.747 13.276 -20.298 1.00 43.84 84 THR A O 1
ATOM 620 N N . TRP A 1 85 ? 34.493 13.441 -18.453 1.00 47.75 85 TRP A N 1
ATOM 621 C CA . TRP A 1 85 ? 35.045 14.713 -17.987 1.00 47.75 85 TRP A CA 1
ATOM 622 C C 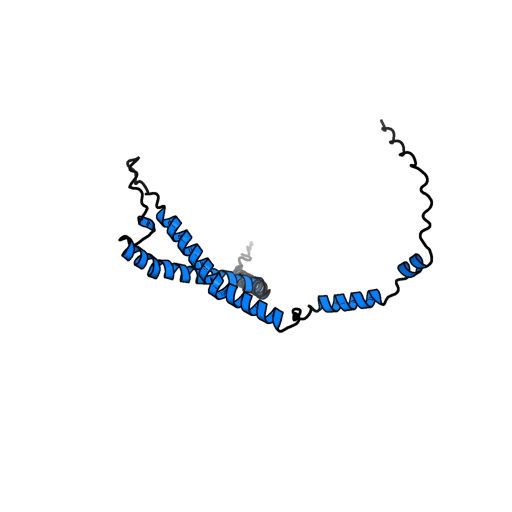. TRP A 1 85 ? 35.769 14.444 -16.667 1.00 47.75 85 TRP A C 1
ATOM 624 O O . TRP A 1 85 ? 35.270 14.777 -15.598 1.00 47.75 85 TRP A O 1
ATOM 634 N N . GLY A 1 86 ? 36.920 13.777 -16.755 1.00 46.97 86 GLY A N 1
ATOM 635 C CA . GLY A 1 86 ? 37.800 13.510 -15.617 1.00 46.97 86 GLY A CA 1
ATOM 636 C C . GLY A 1 86 ? 38.241 12.051 -15.535 1.00 46.97 86 GLY A C 1
ATOM 637 O O . GLY A 1 86 ? 37.420 11.143 -15.640 1.00 46.97 86 GLY A O 1
ATOM 638 N N . ASP A 1 87 ? 39.542 11.850 -15.330 1.00 51.19 87 ASP A N 1
ATOM 639 C CA . ASP A 1 87 ? 40.259 10.566 -15.256 1.00 51.19 87 ASP A CA 1
ATOM 640 C C . ASP A 1 87 ? 39.885 9.664 -14.056 1.00 51.19 87 ASP A C 1
ATOM 642 O O . ASP A 1 87 ? 40.608 8.731 -13.717 1.00 51.19 87 ASP A O 1
ATOM 646 N N . GLU A 1 88 ? 38.725 9.867 -13.433 1.00 55.56 88 GLU A N 1
ATOM 647 C CA . GLU A 1 88 ? 38.207 9.009 -12.368 1.00 55.56 88 GLU A CA 1
ATOM 648 C C . GLU A 1 88 ? 36.752 8.624 -12.660 1.00 55.56 88 GLU A C 1
ATOM 650 O O . GLU A 1 88 ? 35.812 9.306 -12.265 1.00 55.56 88 GLU A O 1
ATOM 655 N N . GLY A 1 89 ? 36.575 7.511 -13.381 1.00 52.12 89 GLY A N 1
ATOM 656 C CA . GLY A 1 89 ? 35.356 6.693 -13.352 1.00 52.12 89 GLY A CA 1
ATOM 657 C C . GLY A 1 89 ? 34.029 7.455 -13.442 1.00 52.12 89 GLY A C 1
ATOM 658 O O . GLY A 1 89 ? 33.248 7.453 -12.493 1.00 52.12 89 GLY A O 1
ATOM 659 N N . GLY A 1 90 ? 33.745 8.065 -14.596 1.00 48.31 90 GLY A N 1
ATOM 660 C CA . GLY A 1 90 ? 32.466 8.731 -14.852 1.00 48.31 90 GLY A CA 1
ATOM 661 C C . GLY A 1 90 ? 31.278 7.778 -14.680 1.00 48.31 90 GLY A C 1
ATOM 662 O O . GLY A 1 90 ? 31.110 6.832 -15.450 1.00 48.31 90 GLY A O 1
ATOM 663 N N . ASN A 1 91 ? 30.438 8.026 -13.673 1.00 56.75 91 ASN A N 1
ATOM 664 C CA . ASN A 1 91 ? 29.212 7.265 -13.452 1.00 56.75 91 ASN A CA 1
ATOM 665 C C . ASN A 1 91 ? 28.146 7.773 -14.449 1.00 56.75 91 ASN A C 1
ATOM 667 O O . ASN A 1 91 ? 27.731 8.930 -14.339 1.00 56.75 91 ASN A O 1
ATOM 671 N N . PRO A 1 92 ? 27.708 6.978 -15.444 1.00 61.50 92 PRO A N 1
ATOM 672 C CA . PRO A 1 92 ? 26.737 7.444 -16.430 1.00 61.50 92 PRO A CA 1
ATOM 673 C C . PRO A 1 92 ? 25.415 7.803 -15.739 1.00 61.50 92 PRO A C 1
ATOM 675 O O . PRO A 1 92 ? 24.950 7.079 -14.855 1.00 61.50 92 PRO A O 1
ATOM 678 N N . ILE A 1 93 ? 24.785 8.912 -16.143 1.00 60.41 93 ILE A N 1
ATOM 679 C CA . ILE A 1 93 ? 23.453 9.284 -15.647 1.00 60.41 93 ILE A CA 1
ATOM 680 C C . ILE A 1 93 ? 22.445 8.303 -16.250 1.00 60.41 93 ILE A C 1
ATOM 682 O O . ILE A 1 93 ? 22.061 8.405 -17.415 1.00 60.41 93 ILE A O 1
ATOM 686 N N . ARG A 1 94 ? 22.017 7.327 -15.446 1.00 69.25 94 ARG A N 1
ATOM 687 C CA . ARG A 1 94 ? 21.064 6.286 -15.849 1.00 69.25 94 ARG A CA 1
ATOM 688 C C . ARG A 1 94 ? 19.631 6.804 -15.730 1.00 69.25 94 ARG A C 1
ATOM 690 O O . ARG A 1 94 ? 18.896 6.414 -14.825 1.00 69.25 94 ARG A O 1
ATOM 697 N N . VAL A 1 95 ? 19.220 7.672 -16.656 1.00 70.00 95 VAL A N 1
ATOM 698 C CA . VAL A 1 95 ? 17.828 8.170 -16.744 1.00 70.00 95 VAL A CA 1
ATOM 699 C C . VAL A 1 95 ? 16.834 7.005 -16.864 1.00 70.00 95 VAL A C 1
ATOM 701 O O . VAL A 1 95 ? 15.730 7.051 -16.323 1.00 70.00 95 VAL A O 1
ATOM 704 N N . GLY A 1 96 ? 17.281 5.910 -17.479 1.00 71.56 96 GLY A N 1
ATOM 705 C CA . GLY A 1 96 ? 16.545 4.660 -17.586 1.00 71.56 96 GLY A CA 1
ATOM 706 C C . GLY A 1 96 ? 16.069 4.067 -16.260 1.00 71.56 96 GLY A C 1
ATOM 707 O O . GLY A 1 96 ? 14.958 3.557 -16.192 1.00 71.56 96 GLY A O 1
ATOM 708 N N . VAL A 1 97 ? 16.856 4.189 -15.182 1.00 76.88 97 VAL A N 1
ATOM 709 C CA . VAL A 1 97 ? 16.486 3.638 -13.864 1.00 76.88 97 VAL A CA 1
ATOM 710 C C . VAL A 1 97 ? 15.260 4.336 -13.304 1.00 76.88 97 VAL A C 1
ATOM 712 O O . VAL A 1 97 ? 14.367 3.682 -12.773 1.00 76.88 97 VAL A O 1
ATOM 715 N N . ILE A 1 98 ? 15.181 5.655 -13.469 1.00 79.81 98 ILE A N 1
ATOM 716 C CA . ILE A 1 98 ? 14.039 6.442 -13.005 1.00 79.81 98 ILE A CA 1
ATOM 717 C C . ILE A 1 98 ? 12.782 6.025 -13.771 1.00 79.81 98 ILE A C 1
ATOM 719 O O . ILE A 1 98 ? 11.744 5.813 -13.150 1.00 79.81 98 ILE A O 1
ATOM 723 N N . LEU A 1 99 ? 12.883 5.834 -15.091 1.00 79.00 99 LEU A N 1
ATOM 724 C CA . LEU A 1 99 ? 11.760 5.382 -15.913 1.00 79.00 99 LEU A CA 1
ATOM 725 C C . LEU A 1 99 ? 11.283 3.981 -15.504 1.00 79.00 99 LEU A C 1
ATOM 727 O O . LEU A 1 99 ? 10.079 3.776 -15.362 1.00 79.00 99 LEU A O 1
ATOM 731 N N . THR A 1 100 ? 12.207 3.049 -15.240 1.00 79.25 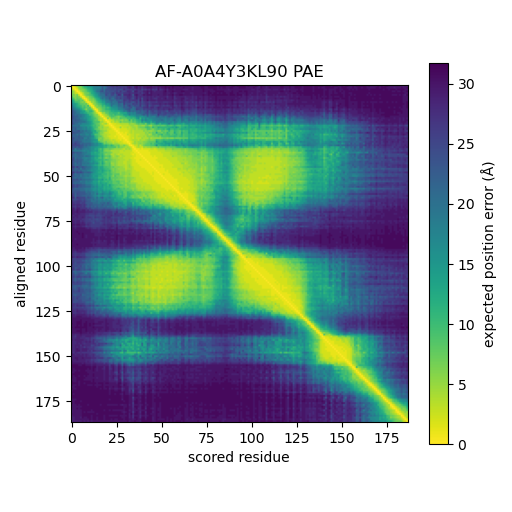100 THR A N 1
ATOM 732 C CA . THR A 1 100 ? 11.881 1.711 -14.720 1.00 79.25 100 THR A CA 1
ATOM 733 C C . THR A 1 100 ? 11.144 1.806 -13.387 1.00 79.25 100 THR A C 1
ATOM 735 O O . THR A 1 100 ? 10.095 1.193 -13.225 1.00 79.25 100 THR A O 1
ATOM 738 N N . GLN A 1 101 ? 11.641 2.608 -12.437 1.00 85.12 101 GLN A N 1
ATOM 739 C CA . GLN A 1 101 ? 10.980 2.777 -11.137 1.00 85.12 101 GLN A CA 1
ATOM 740 C C . GLN A 1 101 ? 9.584 3.392 -11.279 1.00 85.12 101 GLN A C 1
ATOM 742 O O . GLN A 1 101 ? 8.652 2.978 -10.593 1.00 85.12 101 GLN A O 1
ATOM 747 N N . LEU A 1 102 ? 9.420 4.351 -12.191 1.00 87.88 102 LEU A N 1
ATOM 748 C CA . LEU A 1 102 ? 8.147 5.023 -12.439 1.00 87.88 102 LEU A CA 1
ATOM 749 C C . LEU A 1 102 ? 7.130 4.076 -13.094 1.00 87.88 102 LEU A C 1
ATOM 751 O O . LEU A 1 102 ? 5.960 4.071 -12.713 1.00 87.88 102 LEU A O 1
ATOM 755 N N . LEU A 1 103 ? 7.587 3.215 -14.008 1.00 84.62 103 LEU A N 1
ATOM 756 C CA . LEU A 1 103 ? 6.775 2.156 -14.604 1.00 84.62 103 LEU A CA 1
ATOM 757 C C . LEU A 1 103 ? 6.365 1.107 -13.561 1.00 84.62 103 LEU A C 1
ATOM 759 O O . LEU A 1 103 ? 5.184 0.774 -13.461 1.00 84.62 103 LEU A O 1
ATOM 763 N N . THR A 1 104 ? 7.305 0.634 -12.738 1.00 87.00 104 THR A N 1
ATOM 764 C CA . THR A 1 104 ? 7.022 -0.307 -11.644 1.00 87.00 104 THR A CA 1
ATOM 765 C C . THR A 1 104 ? 6.035 0.279 -10.641 1.00 87.00 104 THR A C 1
ATOM 767 O O . THR A 1 104 ? 5.108 -0.411 -10.214 1.00 87.00 104 THR A O 1
ATOM 770 N N . PHE A 1 105 ? 6.176 1.561 -10.295 1.00 89.56 105 PHE A N 1
ATOM 771 C CA . PHE A 1 105 ? 5.228 2.265 -9.436 1.00 89.56 105 PHE A CA 1
ATOM 772 C C . PHE A 1 105 ? 3.833 2.322 -10.063 1.00 89.56 105 PHE A C 1
ATOM 774 O O . PHE A 1 105 ? 2.856 1.954 -9.409 1.00 89.56 105 PHE A O 1
ATOM 781 N N . LEU A 1 106 ? 3.733 2.721 -11.336 1.00 91.94 106 LEU A N 1
ATOM 782 C CA . LEU A 1 106 ? 2.456 2.821 -12.039 1.00 91.94 106 LEU A CA 1
ATOM 783 C C . LEU A 1 106 ? 1.747 1.463 -12.122 1.00 91.94 106 LEU A C 1
ATOM 785 O O . LEU A 1 106 ? 0.545 1.384 -11.871 1.00 91.94 106 LEU A O 1
ATOM 789 N N . LEU A 1 107 ? 2.483 0.386 -12.409 1.00 90.00 107 LEU A N 1
ATOM 790 C CA . LEU A 1 107 ? 1.918 -0.962 -12.450 1.00 90.00 107 LEU A CA 1
ATOM 791 C C . LEU A 1 107 ? 1.555 -1.503 -11.072 1.00 90.00 107 LEU A C 1
ATOM 793 O O . LEU A 1 107 ? 0.526 -2.158 -10.939 1.00 90.00 107 LEU A O 1
ATOM 797 N N . THR A 1 108 ? 2.331 -1.186 -10.037 1.00 89.38 108 THR A N 1
ATOM 798 C CA . THR A 1 108 ? 1.980 -1.548 -8.657 1.00 89.38 108 THR A CA 1
ATOM 799 C C . THR A 1 108 ? 0.706 -0.837 -8.220 1.00 89.38 108 THR A C 1
ATOM 801 O O . THR A 1 108 ? -0.210 -1.480 -7.708 1.00 89.38 108 THR A O 1
ATOM 804 N N . ALA A 1 109 ? 0.593 0.465 -8.491 1.00 90.81 109 ALA A N 1
ATOM 805 C CA . ALA A 1 109 ? -0.616 1.235 -8.226 1.00 90.81 109 ALA A CA 1
ATOM 806 C C . ALA A 1 109 ? -1.822 0.684 -9.004 1.00 90.81 109 ALA A C 1
ATOM 808 O O . ALA A 1 109 ? -2.893 0.506 -8.423 1.00 90.81 109 ALA A O 1
ATOM 809 N N . ALA A 1 110 ? -1.646 0.350 -10.286 1.00 91.06 110 ALA A N 1
ATOM 810 C CA . ALA A 1 110 ? -2.696 -0.245 -11.110 1.00 91.06 110 ALA A CA 1
ATOM 811 C C . ALA A 1 110 ? -3.132 -1.625 -10.590 1.00 91.06 110 ALA A C 1
ATOM 813 O O . ALA A 1 110 ? -4.331 -1.892 -10.496 1.00 91.06 110 ALA A O 1
ATOM 814 N N . ALA A 1 111 ? -2.183 -2.478 -10.197 1.00 89.25 111 ALA A N 1
ATOM 815 C CA . ALA A 1 111 ? -2.462 -3.793 -9.632 1.00 89.25 111 ALA A CA 1
ATOM 816 C C . ALA A 1 111 ? -3.246 -3.676 -8.319 1.00 89.25 111 ALA A C 1
ATOM 818 O O . ALA A 1 111 ? -4.294 -4.304 -8.186 1.00 89.25 111 ALA A O 1
ATOM 819 N N . ILE A 1 112 ? -2.806 -2.824 -7.385 1.00 89.50 112 ILE A N 1
ATOM 820 C CA . ILE A 1 112 ? -3.519 -2.576 -6.120 1.00 89.50 112 ILE A CA 1
ATOM 821 C C . ILE A 1 112 ? -4.915 -2.011 -6.394 1.00 89.50 112 ILE A C 1
ATOM 823 O O . ILE A 1 112 ? -5.900 -2.456 -5.801 1.00 89.50 112 ILE A O 1
ATOM 827 N N . TYR A 1 113 ? -5.030 -1.054 -7.314 1.00 90.88 113 TYR A N 1
ATOM 828 C CA . TYR A 1 113 ? -6.314 -0.459 -7.651 1.00 90.88 113 TYR A CA 1
ATOM 829 C C . TYR A 1 113 ? -7.291 -1.502 -8.208 1.00 90.88 113 TYR A C 1
ATOM 831 O O . TYR A 1 113 ? -8.432 -1.580 -7.757 1.00 90.88 113 TYR A O 1
ATOM 839 N N . PHE A 1 114 ? -6.853 -2.341 -9.147 1.00 91.81 114 PHE A N 1
ATOM 840 C CA . PHE A 1 114 ? -7.730 -3.311 -9.800 1.00 91.81 114 PHE A CA 1
ATOM 841 C C . PHE A 1 114 ? -8.052 -4.530 -8.918 1.00 91.81 114 PHE A C 1
ATOM 843 O O . PHE A 1 114 ? -9.195 -4.985 -8.912 1.00 91.81 114 PHE A O 1
ATOM 850 N N . LEU A 1 115 ? -7.083 -5.047 -8.151 1.00 89.12 115 LEU A N 1
ATOM 851 C CA . LEU A 1 115 ? -7.262 -6.237 -7.302 1.00 89.12 115 LEU A CA 1
ATOM 852 C C . LEU A 1 115 ? -7.850 -5.941 -5.925 1.00 89.12 115 LEU A C 1
ATOM 854 O O . LEU A 1 115 ? -8.503 -6.812 -5.361 1.00 89.12 115 LEU A O 1
ATOM 858 N N . VAL A 1 116 ? -7.611 -4.755 -5.365 1.00 88.50 116 VAL A N 1
ATOM 859 C CA . VAL A 1 116 ? -8.015 -4.431 -3.988 1.00 88.50 116 VAL A CA 1
ATOM 860 C C . VAL A 1 116 ? -9.071 -3.335 -3.991 1.00 88.50 116 VAL A C 1
ATOM 862 O O . VAL A 1 116 ? -10.185 -3.550 -3.518 1.00 88.50 116 VAL A O 1
ATOM 865 N N . VAL A 1 117 ? -8.774 -2.172 -4.576 1.00 88.75 117 VAL A N 1
ATOM 866 C CA . VAL A 1 117 ? -9.668 -1.003 -4.485 1.00 88.75 117 VAL A CA 1
ATOM 867 C C . VAL A 1 117 ? -10.968 -1.218 -5.261 1.00 88.75 117 VAL A C 1
ATOM 869 O O . VAL A 1 117 ? -12.040 -0.909 -4.749 1.00 88.75 117 VAL A O 1
ATOM 872 N N . LEU A 1 118 ? -10.912 -1.773 -6.471 1.00 90.12 118 LEU A N 1
ATOM 873 C CA . LEU A 1 118 ? -12.082 -2.006 -7.317 1.00 90.12 118 LEU A CA 1
ATOM 874 C C . LEU A 1 118 ? -13.084 -3.006 -6.704 1.00 90.12 118 LEU A C 1
ATOM 876 O O . LEU A 1 118 ? -14.269 -2.664 -6.632 1.00 90.12 118 LEU A O 1
ATOM 880 N N . PRO A 1 119 ? -12.687 -4.206 -6.227 1.00 89.62 119 PRO A N 1
ATOM 881 C CA . PRO A 1 119 ? -13.625 -5.105 -5.563 1.00 89.62 119 PRO A CA 1
ATOM 882 C C . PRO A 1 119 ? -14.104 -4.557 -4.222 1.00 89.62 119 PRO A C 1
ATOM 884 O O . PRO A 1 119 ? -15.285 -4.716 -3.924 1.00 89.62 119 PRO A O 1
ATOM 887 N N . LEU A 1 120 ? -13.257 -3.862 -3.452 1.00 89.50 120 LEU A N 1
ATOM 888 C CA . LEU A 1 120 ? -13.695 -3.211 -2.215 1.00 89.50 120 LEU A CA 1
ATOM 889 C C . LEU A 1 120 ? -14.721 -2.109 -2.490 1.00 89.50 120 LEU A C 1
ATOM 891 O O . LEU A 1 120 ? -15.762 -2.087 -1.842 1.00 8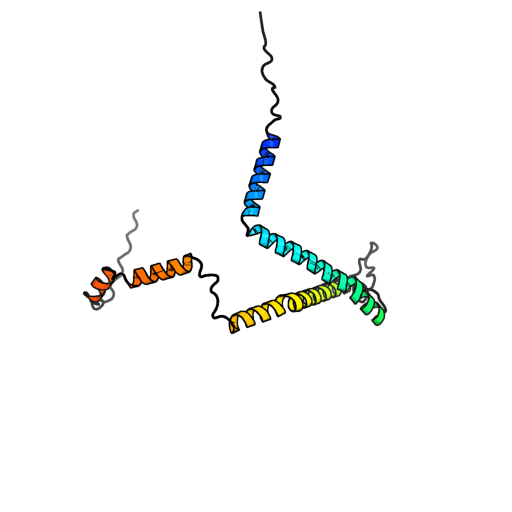9.50 120 LEU A O 1
ATOM 895 N N . ASN A 1 121 ? -14.506 -1.259 -3.497 1.00 90.00 121 ASN A N 1
ATOM 896 C CA . ASN A 1 121 ? -15.481 -0.248 -3.911 1.00 90.00 121 ASN A CA 1
ATOM 897 C C . ASN A 1 121 ? -16.770 -0.885 -4.433 1.00 90.00 121 ASN A C 1
ATOM 899 O O . ASN A 1 121 ? -17.861 -0.413 -4.117 1.00 90.00 121 ASN A O 1
ATOM 903 N N . LYS A 1 122 ? -16.676 -1.980 -5.195 1.00 86.50 122 LYS A N 1
ATOM 904 C CA . LYS A 1 122 ? -17.845 -2.718 -5.691 1.00 86.50 122 LYS A CA 1
ATOM 905 C C . LYS A 1 122 ? -18.620 -3.385 -4.554 1.00 86.50 122 LYS A C 1
ATOM 907 O O . LYS A 1 122 ? -19.849 -3.382 -4.584 1.00 86.50 122 LYS A O 1
ATOM 912 N N . LEU A 1 123 ? -17.934 -3.938 -3.557 1.00 83.50 123 LEU A N 1
ATOM 913 C CA . LEU A 1 123 ? -18.551 -4.537 -2.376 1.00 83.50 123 LEU A CA 1
ATOM 914 C C . LEU A 1 123 ? -19.165 -3.466 -1.470 1.00 83.50 123 LEU A C 1
ATOM 9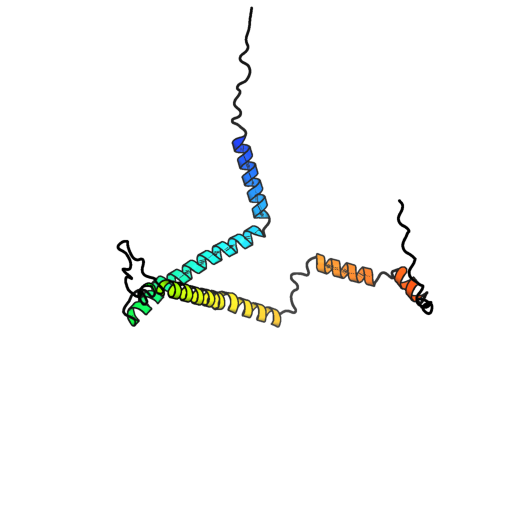16 O O . LEU A 1 123 ? -20.302 -3.624 -1.042 1.00 83.50 123 LEU A O 1
ATOM 920 N N . ALA A 1 124 ? -18.478 -2.344 -1.256 1.00 80.88 124 ALA A N 1
ATOM 921 C CA . ALA A 1 124 ? -19.007 -1.195 -0.530 1.00 80.88 124 ALA A CA 1
ATOM 922 C C . ALA A 1 124 ? -20.243 -0.606 -1.226 1.00 80.88 124 ALA A C 1
ATOM 924 O O . ALA A 1 124 ? -21.231 -0.299 -0.568 1.00 80.88 124 ALA A O 1
ATOM 925 N N . ALA A 1 125 ? -20.234 -0.505 -2.558 1.00 80.19 125 ALA A N 1
ATOM 926 C CA . ALA A 1 125 ? -21.392 -0.067 -3.335 1.00 80.19 125 ALA A CA 1
ATOM 927 C C . ALA A 1 125 ? -22.563 -1.060 -3.263 1.00 80.19 125 ALA A C 1
ATOM 929 O O . ALA A 1 125 ? -23.715 -0.642 -3.313 1.00 80.19 125 ALA A O 1
ATOM 930 N N . ARG A 1 126 ? -22.289 -2.366 -3.131 1.00 74.44 126 ARG A N 1
ATOM 931 C CA . ARG A 1 126 ? -23.318 -3.397 -2.920 1.00 74.44 126 ARG A CA 1
ATOM 932 C C . ARG A 1 126 ? -23.890 -3.362 -1.505 1.00 74.44 126 ARG A C 1
ATOM 934 O O . ARG A 1 126 ? -25.105 -3.415 -1.380 1.00 74.44 126 ARG A O 1
ATOM 941 N N . ARG A 1 127 ? -23.050 -3.187 -0.479 1.00 68.62 127 ARG A N 1
ATOM 942 C CA . ARG A 1 127 ? -23.490 -2.978 0.912 1.00 68.62 127 ARG A CA 1
ATOM 943 C C . ARG A 1 127 ? -24.379 -1.741 1.028 1.00 68.62 127 ARG A C 1
ATOM 945 O O . ARG A 1 127 ? -25.505 -1.848 1.478 1.00 68.62 127 ARG A O 1
ATOM 952 N N . LYS A 1 128 ? -23.969 -0.612 0.436 1.00 65.94 128 LYS A N 1
ATOM 953 C CA . LYS A 1 128 ? -24.777 0.623 0.361 1.00 65.94 128 LYS A CA 1
ATOM 954 C C . LYS A 1 128 ? -26.103 0.495 -0.411 1.00 65.94 128 LYS A C 1
ATOM 956 O O . LYS A 1 128 ? -26.911 1.415 -0.354 1.00 65.94 128 LYS A O 1
ATOM 961 N N . ARG A 1 129 ? -26.301 -0.570 -1.198 1.00 64.56 129 ARG A N 1
ATOM 962 C CA . ARG A 1 129 ? -27.496 -0.774 -2.041 1.00 64.56 129 ARG A CA 1
ATOM 963 C C . ARG A 1 129 ? -28.429 -1.868 -1.512 1.00 64.56 129 ARG A C 1
ATOM 965 O O . ARG A 1 129 ? -29.564 -1.928 -1.969 1.00 64.56 129 ARG A O 1
ATOM 972 N N . GLY A 1 130 ? -27.946 -2.741 -0.627 1.00 60.03 130 GLY A N 1
ATOM 973 C CA . GLY A 1 130 ? -28.690 -3.885 -0.086 1.00 60.03 130 GLY A CA 1
ATOM 974 C C . GLY A 1 130 ? -29.004 -3.793 1.406 1.00 60.03 130 GLY A C 1
ATOM 975 O O . GLY A 1 130 ? -29.907 -4.480 1.861 1.00 60.03 130 GLY A O 1
ATOM 976 N N . GLU A 1 131 ? -28.315 -2.927 2.141 1.00 53.19 131 GLU A N 1
ATOM 977 C CA . GLU A 1 131 ? -28.539 -2.669 3.558 1.00 53.19 131 GLU A CA 1
ATOM 978 C C . GLU A 1 131 ? -28.624 -1.143 3.709 1.00 53.19 131 GLU A C 1
ATOM 980 O O . GLU A 1 131 ? -27.695 -0.419 3.328 1.00 53.19 131 GLU A O 1
ATOM 985 N N . GLU A 1 132 ? -29.740 -0.631 4.254 1.00 54.47 132 GLU A N 1
ATOM 986 C CA . GLU A 1 132 ? -29.645 0.569 5.099 1.00 54.47 132 GLU A CA 1
ATOM 987 C C . GLU A 1 132 ? -28.423 0.358 5.977 1.00 54.47 132 GLU A C 1
ATOM 989 O O . GLU A 1 132 ? -28.275 -0.762 6.468 1.00 54.47 132 GLU A O 1
ATOM 994 N N . PRO A 1 133 ? -27.523 1.351 6.076 1.00 51.91 133 PRO A N 1
ATOM 995 C CA . PRO A 1 133 ? -26.196 1.133 6.624 1.00 51.91 133 PRO A CA 1
ATOM 996 C C . PRO A 1 133 ? -26.375 0.330 7.897 1.00 51.91 133 PRO A C 1
ATOM 998 O O . PRO A 1 133 ? -27.015 0.850 8.804 1.00 51.91 133 PRO A O 1
ATOM 1001 N N . GLU A 1 134 ? -25.883 -0.915 7.960 1.00 53.44 134 GLU A N 1
ATOM 1002 C CA . GLU A 1 134 ? -25.611 -1.481 9.269 1.00 53.44 134 GLU A CA 1
ATOM 1003 C C . GLU A 1 134 ? -24.691 -0.426 9.872 1.00 53.44 134 GLU A C 1
ATOM 1005 O O . GLU A 1 134 ? -23.564 -0.242 9.380 1.00 53.44 134 GLU A O 1
ATOM 1010 N N . PRO A 1 135 ? -25.171 0.373 10.846 1.00 50.09 135 PRO A N 1
ATOM 1011 C CA . PRO A 1 135 ? -24.226 1.124 11.629 1.00 50.09 135 PRO A CA 1
ATOM 1012 C C . PRO A 1 135 ? -23.360 -0.003 12.173 1.00 50.09 135 PRO A C 1
ATOM 1014 O O . PRO A 1 135 ? -23.916 -0.994 12.648 1.00 50.09 135 PRO A O 1
ATOM 1017 N N . ALA A 1 136 ? -22.037 0.065 12.018 1.00 56.31 136 ALA A N 1
ATOM 1018 C CA . ALA A 1 136 ? -21.160 -0.773 12.827 1.00 56.31 136 ALA A CA 1
ATOM 1019 C C . ALA A 1 136 ? -21.784 -0.772 14.224 1.00 56.31 136 ALA A C 1
ATOM 1021 O O . ALA A 1 136 ? -21.897 0.342 14.743 1.00 56.31 136 ALA A O 1
ATOM 1022 N N . ALA A 1 137 ? -22.365 -1.922 14.641 1.00 50.97 137 ALA A N 1
ATOM 1023 C CA . ALA A 1 137 ? -23.520 -1.997 15.552 1.00 50.97 137 ALA A CA 1
ATOM 1024 C C . ALA A 1 137 ? -23.451 -0.815 16.497 1.00 50.97 137 ALA A C 1
ATOM 1026 O O . ALA A 1 137 ? -22.425 -0.773 17.179 1.00 50.97 137 ALA A O 1
ATOM 1027 N N . PRO A 1 138 ? -24.361 0.186 16.373 1.00 56.84 138 PRO A N 1
ATOM 1028 C CA . PRO A 1 138 ? -24.107 1.559 16.805 1.00 56.84 138 PRO A CA 1
ATOM 1029 C C . PRO A 1 138 ? -23.369 1.454 18.113 1.00 56.84 138 PRO A C 1
ATOM 1031 O O . PRO A 1 138 ? -23.933 0.850 19.029 1.00 56.84 138 PRO A O 1
ATOM 1034 N N . ALA A 1 139 ? -22.078 1.843 18.098 1.00 60.84 139 ALA A N 1
ATOM 1035 C CA . ALA A 1 139 ? -21.162 1.560 19.204 1.00 60.84 139 ALA A CA 1
ATOM 1036 C C . ALA A 1 139 ? -21.940 1.806 20.488 1.00 60.84 139 ALA A C 1
ATOM 1038 O O . ALA A 1 139 ? -22.725 2.750 20.487 1.00 60.84 139 ALA A O 1
ATOM 1039 N N . GLU A 1 140 ? -21.831 0.969 21.518 1.00 72.06 140 GLU A N 1
ATOM 1040 C CA . GLU A 1 140 ? -22.697 1.099 22.704 1.00 72.06 140 GLU A CA 1
ATOM 1041 C C . GLU A 1 140 ? -22.793 2.563 23.170 1.00 72.06 140 GLU A C 1
ATOM 1043 O O . GLU A 1 140 ? -23.868 3.031 23.510 1.00 72.06 140 GLU A O 1
ATOM 1048 N N . ASP A 1 141 ? -21.714 3.325 22.988 1.00 76.31 141 ASP A N 1
ATOM 1049 C CA . ASP A 1 141 ? -21.636 4.784 23.046 1.00 76.31 141 ASP A CA 1
ATOM 1050 C C . ASP A 1 141 ? -22.695 5.562 22.236 1.00 76.31 141 ASP A C 1
ATOM 1052 O O . ASP A 1 141 ? -23.330 6.443 22.787 1.00 76.31 141 ASP A O 1
ATOM 1056 N N . ILE A 1 142 ? -22.907 5.303 20.943 1.00 80.12 142 ILE A N 1
ATOM 1057 C CA . ILE A 1 142 ? -23.943 5.931 20.102 1.00 80.12 142 ILE A CA 1
ATOM 1058 C C . ILE A 1 142 ? -25.351 5.580 20.598 1.00 80.12 142 ILE A C 1
ATOM 1060 O O . ILE A 1 142 ? -26.203 6.468 20.632 1.00 80.12 142 ILE A O 1
ATOM 1064 N N . LEU A 1 143 ? -25.600 4.331 21.008 1.00 81.81 143 LEU A N 1
ATOM 1065 C CA . LEU A 1 143 ? -26.888 3.942 21.600 1.00 81.81 143 LEU A CA 1
ATOM 1066 C C . LEU A 1 143 ? -27.109 4.633 22.947 1.00 81.81 143 LEU A C 1
ATOM 1068 O O . LEU A 1 143 ? -28.158 5.233 23.160 1.00 81.81 143 LEU A O 1
ATOM 1072 N N . LEU A 1 144 ? -26.092 4.642 23.807 1.00 87.06 144 LEU A N 1
ATOM 1073 C CA . LEU A 1 144 ? -26.087 5.356 25.080 1.00 87.06 144 LEU A CA 1
ATOM 1074 C C . LEU A 1 144 ? -26.261 6.860 24.871 1.00 87.06 144 LEU A C 1
ATOM 1076 O O . LEU A 1 144 ? -27.018 7.493 25.592 1.00 87.06 144 LEU A O 1
ATOM 1080 N N . LEU A 1 145 ? -25.610 7.457 23.873 1.00 87.94 145 LEU A N 1
ATOM 1081 C CA . LEU A 1 145 ? -25.764 8.872 23.527 1.00 87.94 145 LEU A CA 1
ATOM 1082 C C . LEU A 1 145 ? -27.179 9.169 23.025 1.00 87.94 145 LEU A C 1
ATOM 1084 O O . LEU A 1 145 ? -27.714 10.240 23.312 1.00 87.94 145 LEU A O 1
ATOM 1088 N N . GLN A 1 146 ? -27.799 8.234 22.305 1.00 89.56 146 GLN A N 1
ATOM 1089 C CA . GLN A 1 146 ? -29.180 8.354 21.854 1.00 89.56 146 GLN A CA 1
ATOM 1090 C C . GLN A 1 146 ? -30.163 8.235 23.024 1.00 89.56 146 GLN A C 1
ATOM 1092 O O . GLN A 1 146 ? -31.036 9.088 23.157 1.00 89.56 146 GLN A O 1
ATOM 1097 N N . GLU A 1 147 ? -29.961 7.278 23.931 1.00 89.62 147 GLU A N 1
ATOM 1098 C CA . GLU A 1 147 ? -30.722 7.168 25.178 1.00 89.62 147 GLU A CA 1
ATOM 1099 C C . GLU A 1 147 ? -30.535 8.404 26.066 1.00 89.62 147 GLU A C 1
ATOM 1101 O O . GLU A 1 147 ? -31.514 8.957 26.555 1.00 89.62 147 GLU A O 1
ATOM 1106 N N . ILE A 1 148 ? -29.308 8.913 26.228 1.00 91.12 148 ILE A N 1
ATOM 1107 C CA . ILE A 1 148 ? -29.024 10.147 26.977 1.00 91.12 148 ILE A CA 1
ATOM 1108 C C . ILE A 1 148 ? -29.730 11.340 26.327 1.00 91.12 148 ILE A C 1
ATOM 1110 O O . ILE A 1 148 ? -30.311 12.157 27.041 1.00 91.12 148 ILE A O 1
ATOM 1114 N N . ARG A 1 149 ? -29.715 11.456 24.991 1.00 90.56 149 ARG A N 1
ATOM 1115 C CA . ARG A 1 149 ? -30.439 12.513 24.268 1.00 90.56 149 ARG A CA 1
ATOM 1116 C C . ARG A 1 149 ? -31.935 12.416 24.529 1.00 90.56 149 ARG A C 1
ATOM 1118 O O . ARG A 1 149 ? -32.559 13.434 24.815 1.00 90.56 149 ARG A O 1
ATOM 1125 N N . ASP A 1 150 ? -32.496 11.219 24.438 1.00 90.62 150 ASP A N 1
ATOM 1126 C CA . ASP A 1 150 ? -33.930 10.998 24.584 1.00 90.62 150 ASP A CA 1
ATOM 1127 C C . ASP A 1 150 ? -34.370 11.216 26.046 1.00 90.62 150 ASP A C 1
ATOM 1129 O O . ASP A 1 150 ? -35.389 11.861 26.293 1.00 90.62 150 ASP A O 1
ATOM 1133 N N . LEU A 1 151 ? -33.549 10.821 27.026 1.00 88.25 151 LEU A N 1
ATOM 1134 C CA . LEU A 1 151 ? -33.743 11.126 28.448 1.00 88.25 151 LEU A CA 1
ATOM 1135 C C . LEU A 1 151 ? -33.607 12.623 28.754 1.00 88.25 151 LEU A C 1
ATOM 1137 O O . LEU A 1 151 ? -34.352 13.150 29.580 1.00 88.25 151 LEU A O 1
ATOM 1141 N N . LEU A 1 152 ? -32.681 13.331 28.101 1.00 84.19 152 LEU A N 1
ATOM 1142 C CA . LEU A 1 152 ? -32.510 14.774 28.277 1.00 84.19 152 LEU A CA 1
ATOM 1143 C C . LEU A 1 152 ? -33.641 15.565 27.608 1.00 84.19 152 LEU A C 1
ATOM 1145 O O . LEU A 1 152 ? -34.101 16.553 28.172 1.00 84.19 152 LEU A O 1
ATOM 1149 N N . ALA A 1 153 ? -34.127 15.109 26.453 1.00 85.38 153 ALA A N 1
ATOM 1150 C CA . ALA A 1 153 ? -35.289 15.675 25.775 1.00 85.38 153 ALA A CA 1
ATOM 1151 C C . ALA A 1 153 ? -36.586 15.436 26.567 1.00 85.38 153 ALA A C 1
ATOM 1153 O O . ALA A 1 153 ? -37.430 16.326 26.654 1.00 85.38 153 ALA A O 1
ATOM 1154 N N . ALA A 1 154 ? -36.728 14.260 27.187 1.00 84.56 154 ALA A N 1
ATOM 1155 C CA . ALA A 1 154 ? -37.857 13.925 28.051 1.00 84.56 154 ALA A CA 1
ATOM 1156 C C . ALA A 1 154 ? -37.798 14.609 29.427 1.00 84.56 154 ALA A C 1
ATOM 1158 O O . ALA A 1 154 ? -38.803 14.634 30.139 1.00 84.56 154 ALA A O 1
ATOM 1159 N N . ARG A 1 155 ? -36.645 15.169 29.822 1.00 81.50 155 ARG A N 1
ATOM 1160 C CA . ARG A 1 155 ? -36.484 15.911 31.074 1.00 81.50 155 ARG A CA 1
ATOM 1161 C C . ARG A 1 155 ? -36.822 17.391 30.848 1.00 81.50 155 ARG A C 1
ATOM 1163 O O . ARG A 1 155 ? -35.977 18.132 30.341 1.00 81.50 155 ARG A O 1
ATOM 1170 N N . PRO A 1 156 ? -37.997 17.887 31.284 1.00 67.50 156 PRO A N 1
ATOM 1171 C CA . PRO A 1 156 ? -38.246 19.321 31.337 1.00 67.50 156 PRO A CA 1
ATOM 1172 C C . PRO A 1 156 ? -37.238 19.937 32.307 1.00 67.50 156 PRO A C 1
ATOM 1174 O O . PRO A 1 156 ? -37.299 19.747 33.522 1.00 67.50 156 PRO A O 1
ATOM 1177 N N . THR A 1 157 ? -36.237 20.622 31.764 1.00 67.69 157 THR A N 1
ATOM 1178 C CA . THR A 1 157 ? -35.223 21.277 32.584 1.00 67.69 157 THR A CA 1
ATOM 1179 C C . THR A 1 157 ? -35.886 22.505 33.218 1.00 67.69 157 THR A C 1
ATOM 1181 O O . THR A 1 157 ? -36.442 23.318 32.475 1.00 67.69 157 THR A O 1
ATOM 1184 N N . PRO A 1 158 ? -35.838 22.695 34.553 1.00 62.16 158 PRO A N 1
ATOM 1185 C CA . PRO A 1 158 ? -36.469 23.842 35.216 1.00 62.16 158 PRO A CA 1
ATOM 1186 C C . PRO A 1 158 ? -36.015 25.192 34.647 1.00 62.16 158 PRO A C 1
ATOM 1188 O O . PRO A 1 158 ? -36.781 26.146 34.652 1.00 62.16 158 PRO A O 1
ATOM 1191 N N . ALA A 1 159 ? -34.799 25.248 34.092 1.00 60.25 159 ALA A N 1
ATOM 1192 C CA . ALA A 1 159 ? -34.264 26.408 33.385 1.00 60.25 159 ALA A CA 1
ATOM 1193 C C . ALA A 1 159 ? -35.041 26.753 32.098 1.00 60.25 159 ALA A C 1
ATOM 1195 O O . ALA A 1 159 ? -35.316 27.921 31.869 1.00 60.25 159 ALA A O 1
ATOM 1196 N N . LEU A 1 160 ? -35.466 25.761 31.303 1.00 59.78 160 LEU A N 1
ATOM 1197 C CA . LEU A 1 160 ? -36.293 25.976 30.103 1.00 59.78 160 LEU A CA 1
ATOM 1198 C C . LEU A 1 160 ? -37.737 26.354 30.467 1.00 59.78 160 LEU A C 1
ATOM 1200 O O . LEU A 1 160 ? -38.356 27.160 29.783 1.00 59.78 160 LEU A O 1
ATOM 1204 N N . SER A 1 161 ? -38.279 25.807 31.562 1.00 59.59 161 SER A N 1
ATOM 1205 C CA . SER A 1 161 ? -39.611 26.195 32.058 1.00 59.59 161 SER A CA 1
ATOM 1206 C C . SER A 1 161 ? -39.619 27.607 32.658 1.00 59.59 161 SER A C 1
ATOM 1208 O O . SER A 1 161 ? -40.575 28.349 32.448 1.00 59.59 161 SER A O 1
ATOM 1210 N N . ALA A 1 162 ? -38.546 27.999 33.354 1.00 59.00 162 ALA A N 1
ATOM 1211 C CA . ALA A 1 162 ? -38.375 29.348 33.886 1.00 59.00 162 ALA A CA 1
ATOM 1212 C C . ALA A 1 162 ? -38.206 30.392 32.767 1.00 59.00 162 ALA A C 1
ATOM 1214 O O . ALA A 1 162 ? -38.848 31.436 32.834 1.00 59.00 162 ALA A O 1
ATOM 1215 N N . ASP A 1 163 ? -37.428 30.082 31.724 1.00 59.97 163 ASP A N 1
ATOM 1216 C CA . ASP A 1 163 ? -37.175 30.964 30.570 1.00 59.97 163 ASP A CA 1
ATOM 1217 C C . ASP A 1 163 ? -38.423 31.157 29.683 1.00 59.97 163 ASP A C 1
ATOM 1219 O O . ASP A 1 163 ? -38.699 32.254 29.206 1.00 59.97 163 ASP A O 1
ATOM 1223 N N . VAL A 1 164 ? -39.266 30.124 29.546 1.00 62.50 164 VAL A N 1
ATOM 1224 C CA . VAL A 1 164 ? -40.576 30.244 28.873 1.00 62.50 164 VAL A CA 1
ATOM 1225 C C . VAL A 1 164 ? -41.592 31.028 29.717 1.00 62.50 164 VAL A C 1
ATOM 1227 O O . VAL A 1 164 ? -42.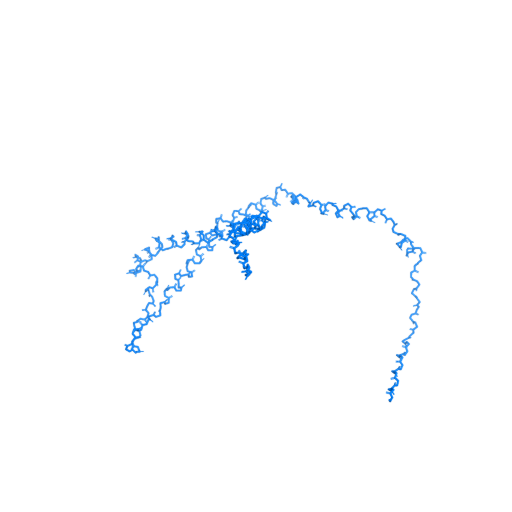430 31.740 29.165 1.00 62.50 164 VAL A O 1
ATOM 1230 N N . SER A 1 165 ? -41.537 30.921 31.051 1.00 62.66 165 SER A N 1
ATOM 1231 C CA . SER A 1 165 ? -42.454 31.638 31.956 1.00 62.66 165 SER A CA 1
ATOM 1232 C C . SER A 1 165 ? -42.056 33.090 32.245 1.00 62.66 165 SER A C 1
ATOM 1234 O O . SER A 1 165 ? -42.883 33.863 32.725 1.00 62.66 165 SER A O 1
ATOM 1236 N N . ASN A 1 166 ? -40.809 33.466 31.956 1.00 59.56 166 ASN A N 1
ATOM 1237 C CA . ASN A 1 166 ? -40.281 34.804 32.170 1.00 59.56 166 ASN A CA 1
ATOM 1238 C C . ASN A 1 166 ? -39.586 35.277 30.885 1.00 59.56 166 ASN A C 1
ATOM 1240 O O . ASN A 1 166 ? -38.371 35.115 30.764 1.00 59.56 166 ASN A O 1
ATOM 1244 N N . PRO A 1 167 ? -40.332 35.824 29.904 1.00 64.56 167 PRO A N 1
ATOM 1245 C CA . PRO A 1 167 ? -39.732 36.277 28.658 1.00 64.56 167 PRO A CA 1
ATOM 1246 C C . PRO A 1 167 ? -38.640 37.310 28.970 1.00 64.56 167 PRO A C 1
ATOM 1248 O O . PRO A 1 167 ? -38.866 38.183 29.819 1.00 64.56 167 PRO A O 1
ATOM 1251 N N . PRO A 1 168 ? -37.470 37.255 28.305 1.00 62.53 168 PRO A N 1
ATOM 1252 C CA . PRO A 1 168 ? -36.421 38.235 28.517 1.00 62.53 168 PRO A CA 1
ATOM 1253 C C . PRO A 1 168 ? -37.005 39.618 28.259 1.00 62.53 168 PRO A C 1
ATOM 1255 O O . PRO A 1 168 ? -37.382 39.968 27.138 1.00 62.53 168 PRO A O 1
ATOM 1258 N N . THR A 1 169 ? -37.109 40.413 29.321 1.00 61.59 169 THR A N 1
ATOM 1259 C CA . THR A 1 169 ? -37.407 41.828 29.190 1.00 61.59 169 THR A CA 1
ATOM 1260 C C . THR A 1 169 ? -36.185 42.423 28.509 1.00 61.59 169 THR A C 1
ATOM 1262 O O . THR A 1 169 ? -35.172 42.684 29.157 1.00 61.59 169 THR A O 1
ATOM 1265 N N . ILE A 1 170 ? -36.231 42.581 27.184 1.00 58.16 170 ILE A N 1
ATOM 1266 C CA . ILE A 1 170 ? -35.270 43.427 26.487 1.00 58.16 170 ILE A CA 1
ATOM 1267 C C . ILE A 1 170 ? -35.535 44.829 27.021 1.00 58.16 170 ILE A C 1
ATOM 1269 O O . ILE A 1 170 ? -36.426 45.536 26.552 1.00 58.16 170 ILE A O 1
ATOM 1273 N N . LYS A 1 171 ? -34.803 45.207 28.074 1.00 62.66 171 LYS A N 1
ATOM 1274 C CA . LYS A 1 171 ? -34.698 46.598 28.487 1.00 62.66 171 LYS A CA 1
ATOM 1275 C C . LYS A 1 171 ? -34.218 47.341 27.235 1.00 62.66 171 LYS A C 1
ATOM 1277 O O . LYS A 1 171 ? -33.203 46.919 26.671 1.00 62.66 171 LYS A O 1
ATOM 1282 N N . PRO A 1 172 ? -34.933 48.375 26.755 1.00 58.44 172 PRO A N 1
ATOM 1283 C CA . PRO A 1 172 ? -34.415 49.220 25.691 1.00 58.44 172 PRO A CA 1
ATOM 1284 C C . PRO A 1 172 ? -33.004 49.622 26.098 1.00 58.44 172 PRO A C 1
ATOM 1286 O O . PRO A 1 172 ? -32.810 50.043 27.238 1.00 58.44 172 PRO A O 1
ATOM 1289 N N . ALA A 1 173 ? -32.028 49.374 25.225 1.00 61.28 173 ALA A N 1
ATOM 1290 C CA . ALA A 1 173 ? -30.637 49.673 25.505 1.00 61.28 173 ALA A CA 1
ATOM 1291 C C . ALA A 1 173 ? -30.544 51.109 26.034 1.00 61.28 173 ALA A C 1
ATOM 1293 O O . ALA A 1 173 ? -30.869 52.056 25.313 1.00 61.28 173 ALA A O 1
ATOM 1294 N N . ASP A 1 174 ? -30.131 51.266 27.294 1.00 58.97 174 ASP A N 1
ATOM 1295 C CA . ASP A 1 174 ? -29.587 52.541 27.733 1.00 58.97 174 ASP A CA 1
ATOM 1296 C C . ASP A 1 174 ? -28.441 52.825 26.756 1.00 58.97 174 ASP A C 1
ATOM 1298 O O . ASP A 1 174 ? -27.576 51.970 26.534 1.00 58.97 174 ASP A O 1
ATOM 1302 N N . GLY A 1 175 ? -28.522 53.968 26.069 1.00 63.94 175 GLY A N 1
ATOM 1303 C CA . GLY A 1 175 ? -27.541 54.382 25.070 1.00 63.94 175 GLY A CA 1
ATOM 1304 C C . GLY A 1 175 ? -26.108 54.286 25.610 1.00 63.94 175 GLY A C 1
ATOM 1305 O O . GLY A 1 175 ? -25.913 54.199 26.821 1.00 63.94 175 GLY A O 1
ATOM 1306 N N . PRO A 1 176 ? -25.095 54.293 24.728 1.00 61.47 176 PRO A N 1
ATOM 1307 C CA . PRO A 1 176 ? -23.720 53.941 25.073 1.00 61.47 176 PRO A CA 1
ATOM 1308 C C . PRO A 1 176 ? -23.245 54.664 26.341 1.00 61.47 176 PRO A C 1
ATOM 1310 O O . PRO A 1 176 ? -22.976 55.865 26.330 1.00 61.47 176 PRO A O 1
ATOM 1313 N N . SER A 1 177 ? -23.153 53.922 27.446 1.00 63.94 177 SER A N 1
ATOM 1314 C CA . SER A 1 177 ? -22.546 54.393 28.683 1.00 63.94 177 SER A CA 1
ATOM 1315 C C . SER A 1 177 ? -21.055 54.594 28.428 1.00 63.94 177 SER A C 1
ATOM 1317 O O . SER A 1 177 ? -20.374 53.672 27.972 1.00 63.94 177 SER A O 1
ATOM 1319 N N . ALA A 1 178 ? -20.574 55.812 28.677 1.00 66.69 178 ALA A N 1
ATOM 1320 C CA . ALA A 1 178 ? -19.198 56.228 28.436 1.00 66.69 178 ALA A CA 1
ATOM 1321 C C . ALA A 1 178 ? -18.174 55.245 29.053 1.00 66.69 178 ALA A C 1
ATOM 1323 O O . ALA A 1 178 ? -18.416 54.732 30.150 1.00 66.69 178 ALA A O 1
ATOM 1324 N N . PRO A 1 179 ? -17.027 54.988 28.393 1.00 72.31 179 PRO A N 1
ATOM 1325 C CA . PRO A 1 179 ? -15.988 54.126 28.944 1.00 72.31 179 PRO A CA 1
ATOM 1326 C C . PRO A 1 179 ? -15.469 54.669 30.288 1.00 72.31 179 PRO A C 1
ATOM 1328 O O . PRO A 1 179 ? -15.277 55.882 30.411 1.00 72.31 179 PRO A O 1
ATOM 1331 N N . PRO A 1 180 ? -15.204 53.810 31.288 1.00 71.31 180 PRO A N 1
ATOM 1332 C CA . PRO A 1 180 ? -14.591 54.239 32.541 1.00 71.31 180 PRO A CA 1
ATOM 1333 C C . PRO A 1 180 ? -13.166 54.767 32.301 1.00 71.31 180 PRO A C 1
ATOM 1335 O O . PRO A 1 180 ? -12.397 54.192 31.530 1.00 71.31 180 PRO A O 1
ATOM 1338 N N . ALA A 1 181 ? -12.827 55.879 32.960 1.00 73.19 181 ALA A N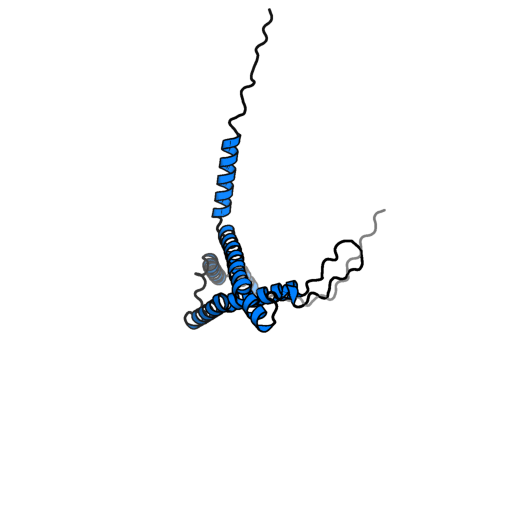 1
ATOM 1339 C CA . ALA A 1 181 ? -11.528 56.539 32.849 1.00 73.19 181 ALA A CA 1
ATOM 1340 C C . ALA A 1 181 ? -10.372 55.624 33.318 1.00 73.19 181 ALA A C 1
ATOM 1342 O O . ALA A 1 181 ? -10.543 54.878 34.287 1.00 73.19 181 ALA A O 1
ATOM 1343 N N . PRO A 1 182 ? -9.193 55.675 32.669 1.00 75.94 182 PRO A N 1
ATOM 1344 C CA . PRO A 1 182 ? -8.045 54.863 33.059 1.00 75.94 182 PRO A CA 1
ATOM 1345 C C . PRO A 1 182 ? -7.509 55.267 34.448 1.00 75.94 182 PRO A C 1
ATOM 1347 O O . PRO A 1 182 ? -7.524 56.454 34.787 1.00 75.94 182 PRO A O 1
ATOM 1350 N N . PRO A 1 183 ? -7.016 54.310 35.258 1.00 74.62 183 PRO A N 1
ATOM 1351 C CA . PRO A 1 183 ? -6.440 54.604 36.567 1.00 74.62 183 PRO A CA 1
ATOM 1352 C C . PRO A 1 183 ? -5.144 55.418 36.429 1.00 74.62 183 PRO A C 1
ATOM 1354 O O . PRO A 1 183 ? -4.313 55.145 35.562 1.00 74.62 183 PRO A O 1
ATOM 1357 N N . ALA A 1 184 ? -4.980 56.427 37.289 1.00 69.19 184 ALA A N 1
ATOM 1358 C CA . ALA A 1 184 ? -3.794 57.280 37.319 1.00 69.19 184 ALA A CA 1
ATOM 1359 C C . ALA A 1 184 ? -2.532 56.481 37.716 1.00 69.19 184 ALA A C 1
ATOM 1361 O O . ALA A 1 184 ? -2.625 55.583 38.556 1.00 69.19 184 ALA A O 1
ATOM 1362 N N . PRO A 1 185 ? -1.353 56.805 37.152 1.00 65.50 185 PRO A N 1
ATOM 1363 C CA . PRO A 1 185 ? -0.106 56.133 37.498 1.00 65.50 185 PRO A CA 1
ATOM 1364 C C . PRO A 1 185 ? 0.302 56.469 38.938 1.00 65.50 185 PRO A C 1
ATOM 1366 O O . PRO A 1 185 ? 0.462 57.635 39.295 1.00 65.50 185 PRO A O 1
ATOM 1369 N N . THR A 1 186 ? 0.479 55.443 39.767 1.00 66.62 186 THR A N 1
ATOM 1370 C CA . THR A 1 186 ? 1.161 55.561 41.059 1.00 66.62 186 THR A CA 1
ATOM 1371 C C . THR A 1 186 ? 2.654 55.771 40.819 1.00 66.62 186 THR A C 1
ATOM 1373 O O . THR A 1 186 ? 3.276 54.964 40.125 1.00 66.62 186 THR A O 1
ATOM 1376 N N . VAL A 1 187 ? 3.181 56.869 41.366 1.00 56.12 187 VA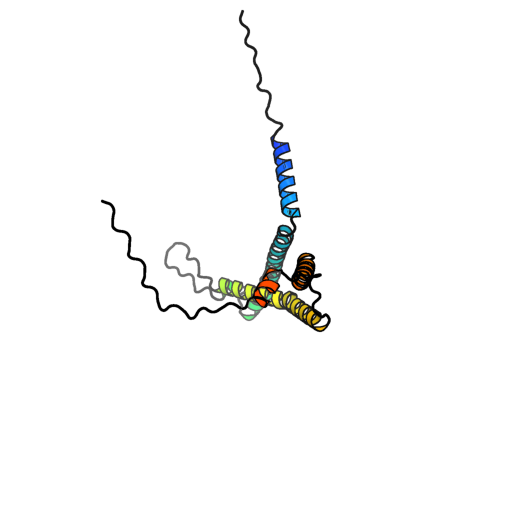L A N 1
ATOM 1377 C CA . VAL A 1 187 ? 4.612 57.216 41.442 1.00 56.12 187 VAL A CA 1
ATOM 1378 C C . VAL A 1 187 ? 5.336 56.282 42.403 1.00 56.12 187 VAL A C 1
ATOM 1380 O O . VAL A 1 187 ? 4.731 55.961 43.452 1.00 56.12 187 VAL A O 1
#

Radius of gyration: 37.45 Å; Cα contacts (8 Å, |Δi|>4): 78; chains: 1; bounding box: 86×71×97 Å